Protein AF-A0A2K3L586-F1 (afdb_monomer)

pLDDT: mean 79.83, std 15.95, range [29.52, 93.94]

Sequence (319 aa):
MAVITRFLLGCLNGTIGPIKAYATEIFREEHQALGLSTVSAAWGTGLIIGPALGGYLAQPAEKYPHIFPKGSFLDKFPYFLPCFVISGVSFVVLIACLWIPETLHNHNGCNADESIDDAVAIENGINKVDKEKTVQKNENLFMNWPLMSSIIVYCVFSLHEIAYQEVFSLWCVSPQSLGGLNFSTNDVGNVLTISGVALVIYQLSLYQYMEKACGPVGLAQIAGIFSIPILQSYPFIAMLSGIALYIVISIASILKNIISVTTITSLFLIQNRAVEQHQRGAANGICMTAISLFKAIGPASGGTILTWSQKRLDATFLP

InterPro domains:
  IPR011701 Major facilitator superfamily [PF07690] (2-299)
  IPR036259 MFS transporter superfamily [G3DSA:1.20.1250.20] (1-318)
  IPR036259 MFS transporter superfamily [SSF103473] (2-310)

Organism: Trifolium pratense (NCBI:txid57577)

Structure (mmCIF, N/CA/C/O backbone):
data_AF-A0A2K3L586-F1
#
_entry.id   AF-A0A2K3L586-F1
#
loop_
_atom_site.group_PDB
_atom_site.id
_atom_site.type_symbol
_atom_site.label_atom_id
_atom_site.label_alt_id
_atom_site.label_comp_id
_atom_site.label_asym_id
_atom_site.label_entity_id
_atom_site.label_seq_id
_atom_site.pdbx_PDB_ins_code
_atom_site.Cartn_x
_atom_site.Cartn_y
_atom_site.Cartn_z
_atom_site.occupancy
_atom_site.B_iso_or_equiv
_atom_site.auth_seq_id
_atom_site.auth_comp_id
_atom_site.auth_asym_id
_atom_site.auth_atom_id
_atom_site.pdbx_PDB_model_num
ATOM 1 N N . MET A 1 1 ? -7.299 -23.228 10.591 1.00 73.94 1 MET A N 1
ATOM 2 C CA . MET A 1 1 ? -8.023 -22.648 9.435 1.00 73.94 1 MET A CA 1
ATOM 3 C C . MET A 1 1 ? -7.475 -21.274 9.045 1.00 73.94 1 MET A C 1
ATOM 5 O O . MET A 1 1 ? -6.933 -21.173 7.957 1.00 73.94 1 MET A O 1
ATOM 9 N N . ALA A 1 2 ? -7.503 -20.257 9.921 1.00 77.69 2 ALA A N 1
ATOM 10 C CA . ALA A 1 2 ? -7.079 -18.886 9.582 1.00 77.69 2 ALA A CA 1
ATOM 11 C C . ALA A 1 2 ? -5.652 -18.758 9.002 1.00 77.69 2 ALA A C 1
ATOM 13 O O . ALA A 1 2 ? -5.460 -18.050 8.019 1.00 77.69 2 ALA A O 1
ATOM 14 N N . VAL A 1 3 ? -4.668 -19.476 9.562 1.00 85.00 3 VAL A N 1
ATOM 15 C CA . VAL A 1 3 ? -3.272 -19.453 9.076 1.00 85.00 3 VAL A CA 1
ATOM 16 C C . VAL A 1 3 ? -3.159 -19.991 7.647 1.00 85.00 3 VAL A C 1
ATOM 18 O O . VAL A 1 3 ? -2.534 -19.357 6.806 1.00 85.00 3 VAL A O 1
ATOM 21 N N . ILE A 1 4 ? -3.819 -21.114 7.348 1.00 89.00 4 ILE A N 1
ATOM 22 C CA . ILE A 1 4 ? -3.811 -21.728 6.009 1.00 89.00 4 ILE A CA 1
ATOM 23 C C . ILE A 1 4 ? -4.468 -20.787 4.994 1.00 89.00 4 ILE A C 1
ATOM 25 O O . ILE A 1 4 ? -3.912 -20.546 3.929 1.00 89.00 4 ILE A O 1
ATOM 29 N N . THR A 1 5 ? -5.617 -20.195 5.332 1.00 84.50 5 THR A N 1
ATOM 30 C CA . THR A 1 5 ? -6.300 -19.242 4.445 1.00 84.50 5 THR A CA 1
ATOM 31 C C . THR A 1 5 ? -5.464 -17.980 4.206 1.00 84.50 5 THR A C 1
ATOM 33 O O . THR A 1 5 ? -5.412 -17.492 3.082 1.00 84.50 5 THR A O 1
ATOM 36 N N . ARG A 1 6 ? -4.764 -17.469 5.230 1.00 81.81 6 ARG A N 1
ATOM 37 C CA . ARG A 1 6 ? -3.833 -16.332 5.097 1.00 81.81 6 ARG A CA 1
ATOM 38 C C . ARG A 1 6 ? -2.622 -16.676 4.234 1.00 81.81 6 ARG A C 1
ATOM 40 O O . ARG A 1 6 ? -2.210 -15.849 3.429 1.00 81.81 6 ARG A O 1
ATOM 47 N N . PHE A 1 7 ? -2.093 -17.889 4.368 1.00 83.25 7 PHE A N 1
ATOM 48 C CA . PHE A 1 7 ? -1.008 -18.384 3.527 1.00 83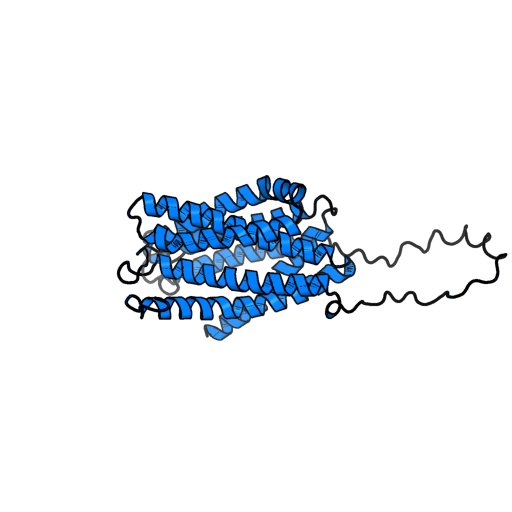.25 7 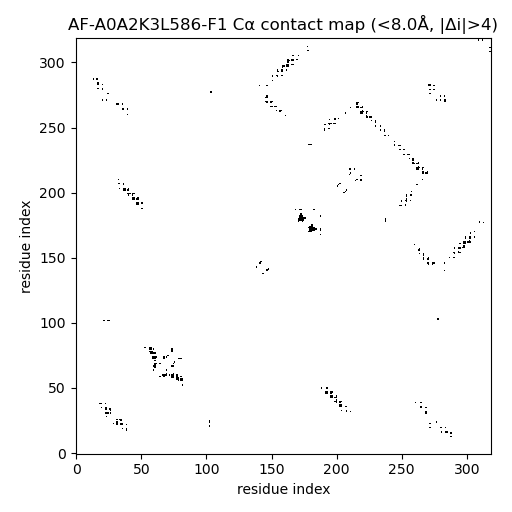PHE A CA 1
ATOM 49 C C . PHE A 1 7 ? -1.435 -18.469 2.056 1.00 83.25 7 PHE A C 1
ATOM 51 O O . PHE A 1 7 ? -0.776 -17.887 1.201 1.00 83.25 7 PHE A O 1
ATOM 58 N N . LEU A 1 8 ? -2.584 -19.092 1.770 1.00 84.81 8 LEU A N 1
ATOM 59 C CA . LEU A 1 8 ? -3.133 -19.182 0.411 1.00 84.81 8 LEU A CA 1
ATOM 60 C C . LEU A 1 8 ? -3.404 -17.800 -0.196 1.00 84.81 8 LEU A C 1
ATOM 62 O O . LEU A 1 8 ? -3.072 -17.568 -1.355 1.00 84.81 8 LEU A O 1
ATOM 66 N N . LEU A 1 9 ? -3.950 -16.867 0.591 1.00 82.56 9 LEU A N 1
ATOM 67 C CA . LEU A 1 9 ? -4.144 -15.482 0.160 1.00 82.56 9 LEU A CA 1
ATOM 68 C C . LEU A 1 9 ? -2.813 -14.824 -0.231 1.00 82.56 9 LEU A C 1
ATOM 70 O O . LEU A 1 9 ? -2.748 -14.139 -1.245 1.00 82.56 9 LEU A O 1
ATOM 74 N N . GLY A 1 10 ? -1.751 -15.058 0.545 1.00 78.56 10 GLY A N 1
ATOM 75 C CA . GLY A 1 10 ? -0.406 -14.572 0.238 1.00 78.56 10 GLY A CA 1
ATOM 76 C C . GLY A 1 10 ? 0.157 -15.165 -1.054 1.00 78.56 10 GLY A C 1
ATOM 77 O O . GLY A 1 10 ? 0.638 -14.416 -1.901 1.00 78.56 10 GLY A O 1
ATOM 78 N N . CYS A 1 11 ? 0.040 -16.484 -1.246 1.00 78.38 11 CYS A N 1
ATOM 79 C CA . CYS A 1 11 ? 0.508 -17.168 -2.456 1.00 78.38 11 CYS A CA 1
ATOM 80 C C . CYS A 1 11 ? -0.150 -16.640 -3.739 1.00 78.38 11 CYS A C 1
ATOM 82 O O . CYS A 1 11 ? 0.485 -16.626 -4.789 1.00 78.38 11 CYS A O 1
ATOM 84 N N . LEU A 1 12 ? -1.404 -16.193 -3.657 1.00 80.25 12 LEU A N 1
ATOM 85 C CA . LEU A 1 12 ? -2.168 -15.687 -4.799 1.00 80.25 12 LEU A CA 1
ATOM 86 C C . LEU A 1 12 ? -2.006 -14.169 -5.028 1.00 80.25 12 LEU A C 1
ATOM 88 O O . LEU A 1 12 ? -2.514 -13.645 -6.015 1.00 80.25 12 LEU A O 1
ATOM 92 N N . ASN A 1 13 ? -1.278 -13.446 -4.166 1.00 75.88 13 ASN A N 1
ATOM 93 C CA . ASN A 1 13 ? -1.167 -11.979 -4.199 1.00 75.88 13 ASN A CA 1
ATOM 94 C C . ASN A 1 13 ? -0.015 -11.439 -5.085 1.00 75.88 13 ASN A C 1
ATOM 96 O O . ASN A 1 13 ? 0.553 -10.378 -4.826 1.00 75.88 13 ASN A O 1
ATOM 100 N N . GLY A 1 14 ? 0.362 -12.167 -6.137 1.00 71.62 14 GLY A N 1
ATOM 101 C CA . GLY A 1 14 ? 1.516 -11.849 -6.995 1.00 71.62 14 GLY A CA 1
ATOM 102 C C . GLY A 1 14 ? 1.256 -10.853 -8.134 1.00 71.62 14 GLY A C 1
ATOM 103 O O . GLY A 1 14 ? 2.095 -10.714 -9.018 1.00 71.62 14 GLY A O 1
ATOM 104 N N . THR A 1 15 ? 0.106 -10.177 -8.166 1.00 79.38 15 THR A N 1
ATOM 105 C CA . THR A 1 15 ? -0.386 -9.472 -9.369 1.00 79.38 15 THR A CA 1
ATOM 106 C C . THR A 1 15 ? 0.249 -8.097 -9.600 1.00 79.38 15 THR A C 1
ATOM 108 O O . THR A 1 15 ? 0.349 -7.647 -10.739 1.00 79.38 15 THR A O 1
ATOM 111 N N . ILE A 1 16 ? 0.722 -7.425 -8.545 1.00 77.19 16 ILE A N 1
ATOM 112 C CA . ILE A 1 16 ? 1.199 -6.030 -8.623 1.00 77.19 16 ILE A CA 1
ATOM 113 C C . ILE A 1 16 ? 2.456 -5.889 -9.495 1.00 77.19 16 ILE A C 1
ATOM 115 O O . ILE A 1 16 ? 2.585 -4.902 -10.219 1.00 77.19 16 ILE A O 1
ATOM 119 N N . GLY A 1 17 ? 3.378 -6.856 -9.435 1.00 75.69 17 GLY A N 1
ATOM 120 C CA . GLY A 1 17 ? 4.607 -6.842 -10.237 1.00 75.69 17 GLY A CA 1
ATOM 121 C C . GLY A 1 17 ? 4.313 -6.855 -11.741 1.00 75.69 17 GLY A C 1
ATOM 122 O O . GLY A 1 17 ? 4.695 -5.902 -12.423 1.00 75.69 17 GLY A O 1
ATOM 123 N N . PRO A 1 18 ? 3.585 -7.872 -12.245 1.00 81.94 18 PRO A N 1
ATOM 124 C CA . PRO A 1 18 ? 3.155 -7.939 -13.639 1.00 81.94 18 PRO A CA 1
ATOM 125 C C . PRO A 1 18 ? 2.355 -6.716 -14.097 1.00 81.94 18 PRO A C 1
ATOM 127 O O . PRO A 1 18 ? 2.667 -6.164 -15.144 1.00 81.94 18 PRO A O 1
ATOM 130 N N . ILE A 1 19 ? 1.387 -6.228 -13.306 1.00 84.25 19 ILE A N 1
ATOM 131 C CA . ILE A 1 19 ? 0.566 -5.057 -13.680 1.00 84.25 19 ILE A CA 1
ATOM 132 C C . ILE A 1 19 ? 1.438 -3.822 -13.919 1.00 84.25 19 ILE A C 1
ATOM 134 O O . ILE A 1 19 ? 1.251 -3.095 -14.894 1.00 84.25 19 ILE A O 1
ATOM 138 N N . LYS A 1 20 ? 2.397 -3.566 -13.026 1.00 78.62 20 LYS A N 1
ATOM 139 C CA . LYS A 1 20 ? 3.266 -2.401 -13.165 1.00 78.62 20 LYS A CA 1
ATOM 140 C C . LYS A 1 20 ? 4.309 -2.572 -14.276 1.00 78.62 20 LYS A C 1
ATOM 142 O O . LYS A 1 20 ? 4.652 -1.574 -14.897 1.00 78.62 20 LYS A O 1
ATOM 147 N N . ALA A 1 21 ? 4.790 -3.792 -14.531 1.00 80.75 21 ALA A N 1
ATOM 148 C CA . ALA A 1 21 ? 5.661 -4.092 -15.672 1.00 80.75 21 ALA A CA 1
ATOM 149 C C . ALA A 1 21 ? 4.923 -3.847 -16.997 1.00 80.75 21 ALA A C 1
ATOM 151 O O . ALA A 1 21 ? 5.382 -3.093 -17.844 1.00 80.75 21 ALA A O 1
ATOM 152 N N . TYR A 1 22 ? 3.711 -4.384 -17.111 1.00 86.25 22 TYR A N 1
ATOM 153 C CA . TYR A 1 22 ? 2.833 -4.166 -18.254 1.00 86.25 22 TYR A CA 1
ATOM 154 C C . TYR A 1 22 ? 2.581 -2.667 -18.494 1.00 86.25 22 TYR A C 1
ATOM 156 O O . TYR A 1 22 ? 2.725 -2.160 -19.607 1.00 86.25 22 TYR A O 1
ATOM 164 N N . ALA A 1 23 ? 2.307 -1.910 -17.425 1.00 84.69 23 ALA A N 1
ATOM 165 C CA . ALA A 1 23 ? 2.121 -0.463 -17.503 1.00 84.69 23 ALA A CA 1
ATOM 166 C C . ALA A 1 23 ? 3.389 0.313 -17.914 1.00 84.69 23 ALA A C 1
ATOM 168 O O . ALA A 1 23 ? 3.265 1.391 -18.485 1.00 84.69 23 ALA A O 1
ATOM 169 N N . THR A 1 24 ? 4.603 -0.176 -17.646 1.00 80.81 24 THR A N 1
ATOM 170 C CA . THR A 1 24 ? 5.838 0.483 -18.118 1.00 80.81 24 THR A CA 1
ATOM 171 C C . THR A 1 24 ? 6.235 0.066 -19.532 1.00 80.81 24 THR A C 1
ATOM 173 O O . THR A 1 24 ? 7.029 0.764 -20.161 1.00 80.81 24 THR A O 1
ATOM 176 N N . GLU A 1 25 ? 5.695 -1.043 -20.035 1.00 82.44 25 GLU A N 1
ATOM 177 C CA . GLU A 1 25 ? 5.929 -1.547 -21.391 1.00 82.44 25 GLU A CA 1
ATOM 178 C C . GLU A 1 25 ? 5.003 -0.914 -22.433 1.00 82.44 25 GLU A C 1
ATOM 180 O O . GLU A 1 25 ? 5.457 -0.617 -23.534 1.00 82.44 25 GLU A O 1
ATOM 185 N N . ILE A 1 26 ? 3.734 -0.656 -22.094 1.00 84.56 26 ILE A N 1
ATOM 186 C CA . ILE A 1 26 ? 2.797 0.020 -23.014 1.00 84.56 26 ILE A CA 1
ATOM 187 C C . ILE A 1 26 ? 3.222 1.466 -23.286 1.00 84.56 26 ILE A C 1
ATOM 189 O O . ILE A 1 26 ? 3.060 1.984 -24.392 1.00 84.56 26 ILE A O 1
ATOM 193 N N . PHE A 1 27 ? 3.712 2.155 -22.256 1.00 81.81 27 PHE A N 1
ATOM 194 C CA . PHE A 1 27 ? 4.012 3.577 -22.334 1.00 81.81 27 PHE A CA 1
ATOM 195 C C . PHE A 1 27 ? 5.471 3.808 -22.735 1.00 81.81 27 PHE A C 1
ATOM 197 O O . PHE A 1 27 ? 6.388 3.185 -22.202 1.00 81.81 27 PHE A O 1
ATOM 204 N N . ARG A 1 28 ? 5.695 4.778 -23.632 1.00 79.56 28 ARG A N 1
ATOM 205 C CA . ARG A 1 28 ? 7.041 5.293 -23.940 1.00 79.56 28 ARG A CA 1
ATOM 206 C C . ARG A 1 28 ? 7.717 5.809 -22.669 1.00 79.56 28 ARG A C 1
ATOM 208 O O . ARG A 1 28 ? 7.026 6.259 -21.758 1.00 79.56 28 ARG A O 1
ATOM 215 N N . GLU A 1 29 ? 9.049 5.812 -22.629 1.00 76.56 29 GLU A N 1
ATOM 216 C CA . GLU A 1 29 ? 9.833 6.205 -21.441 1.00 76.56 29 GLU A CA 1
ATOM 217 C C . GLU A 1 29 ? 9.426 7.568 -20.855 1.00 76.56 29 GLU A C 1
ATOM 219 O O . GLU A 1 29 ? 9.309 7.708 -19.637 1.00 76.56 29 GLU A O 1
ATOM 224 N N . GLU A 1 30 ? 9.096 8.534 -21.717 1.00 79.44 30 GLU A N 1
ATOM 225 C CA . GLU A 1 30 ? 8.607 9.874 -21.349 1.00 79.44 30 GLU A CA 1
ATOM 226 C C . GLU A 1 30 ? 7.249 9.872 -20.615 1.00 79.44 30 GLU A C 1
ATOM 228 O O . GLU A 1 30 ? 6.898 10.826 -19.916 1.00 79.44 30 GLU A O 1
ATOM 233 N N . HIS A 1 31 ? 6.464 8.805 -20.779 1.00 83.62 31 HIS A N 1
ATOM 234 C CA . HIS A 1 31 ? 5.122 8.629 -20.221 1.00 83.62 31 HIS A CA 1
ATOM 235 C C . HIS A 1 31 ? 5.011 7.421 -19.280 1.00 83.62 31 HIS A C 1
ATOM 237 O O . HIS A 1 31 ? 3.923 7.134 -18.783 1.00 83.62 31 HIS A O 1
ATOM 243 N N . GLN A 1 32 ? 6.111 6.734 -18.959 1.00 81.75 32 GLN A N 1
ATOM 244 C CA . GLN A 1 32 ? 6.089 5.618 -18.004 1.00 81.75 32 GLN A CA 1
ATOM 245 C C . GLN A 1 32 ? 5.587 6.046 -16.622 1.00 81.75 32 GLN A C 1
ATOM 247 O O . GLN A 1 32 ? 4.874 5.294 -15.957 1.00 81.75 32 GLN A O 1
ATOM 252 N N . ALA A 1 33 ? 5.897 7.276 -16.207 1.00 76.31 33 ALA A N 1
ATOM 253 C CA . ALA A 1 33 ? 5.375 7.837 -14.969 1.00 76.31 33 ALA A CA 1
ATOM 254 C C . ALA A 1 33 ? 3.845 7.983 -14.986 1.00 76.31 33 ALA A C 1
ATOM 256 O O . ALA A 1 33 ? 3.219 7.743 -13.959 1.00 76.31 33 ALA A O 1
ATOM 257 N N . LEU A 1 34 ? 3.238 8.301 -16.139 1.00 81.62 34 LEU A N 1
ATOM 258 C CA . LEU A 1 34 ? 1.780 8.359 -16.323 1.00 81.62 34 LEU A CA 1
ATOM 259 C C . LEU A 1 34 ? 1.146 6.955 -16.249 1.00 81.62 34 LEU A C 1
ATOM 261 O O . LEU A 1 34 ? 0.107 6.766 -15.611 1.00 81.62 34 LEU A O 1
ATOM 265 N N . GLY A 1 35 ? 1.787 5.949 -16.852 1.00 82.56 35 GLY A N 1
ATOM 266 C CA . GLY A 1 35 ? 1.354 4.552 -16.741 1.00 82.56 35 GLY A CA 1
ATOM 267 C C . GLY A 1 35 ? 1.377 4.064 -15.290 1.00 82.56 35 GLY A C 1
ATOM 268 O O . GLY A 1 35 ? 0.363 3.609 -14.756 1.00 82.56 35 GLY A O 1
ATOM 269 N N . LEU A 1 36 ? 2.505 4.253 -14.599 1.00 80.25 36 LEU A N 1
ATOM 270 C CA . LEU A 1 36 ? 2.648 3.893 -13.186 1.00 80.25 36 LEU A CA 1
ATOM 271 C C . LEU A 1 36 ? 1.729 4.706 -12.272 1.00 80.25 36 LEU A C 1
ATOM 273 O O . LEU A 1 36 ? 1.190 4.160 -11.307 1.00 80.25 36 LEU A O 1
ATOM 277 N N . SER A 1 37 ? 1.501 5.985 -12.579 1.00 79.00 37 SER A N 1
ATOM 278 C CA . SER A 1 37 ? 0.574 6.808 -11.812 1.00 79.00 37 SER A CA 1
ATOM 279 C C . SER A 1 37 ? -0.857 6.312 -11.937 1.00 79.00 37 SER A C 1
ATOM 281 O O . SER A 1 37 ? -1.586 6.319 -10.954 1.00 79.00 37 SER A O 1
ATOM 283 N N . THR A 1 38 ? -1.249 5.808 -13.105 1.00 82.69 38 THR A N 1
ATOM 284 C CA . THR A 1 38 ? -2.572 5.204 -13.303 1.00 82.69 38 THR A CA 1
ATOM 285 C C . THR A 1 38 ? -2.731 3.934 -12.463 1.00 82.69 38 THR A C 1
ATOM 287 O O . THR A 1 38 ? -3.756 3.761 -11.803 1.00 82.69 38 THR A O 1
ATOM 290 N N . VAL A 1 39 ? -1.695 3.088 -12.387 1.00 83.50 39 VAL A N 1
ATOM 291 C CA . VAL A 1 39 ? -1.702 1.896 -11.516 1.00 83.50 39 VAL A CA 1
ATOM 292 C C . VAL A 1 39 ? -1.811 2.284 -10.036 1.00 83.50 39 VAL A C 1
ATOM 294 O O . VAL A 1 39 ? -2.620 1.717 -9.300 1.00 83.50 39 VAL A O 1
ATOM 297 N N . SER A 1 40 ? -1.041 3.279 -9.590 1.00 75.88 40 SER A N 1
ATOM 298 C CA . SER A 1 40 ? -1.111 3.788 -8.213 1.00 75.88 40 SER A CA 1
ATOM 299 C C . SER A 1 40 ? -2.447 4.489 -7.909 1.00 75.88 40 SER A C 1
ATOM 301 O O . SER A 1 40 ? -2.958 4.380 -6.795 1.00 75.88 40 SER A O 1
ATOM 303 N N . ALA A 1 41 ? -3.061 5.157 -8.889 1.00 78.00 41 ALA A N 1
ATOM 304 C CA . ALA A 1 41 ? -4.386 5.758 -8.747 1.00 78.00 41 ALA A CA 1
ATOM 305 C C . ALA A 1 41 ? -5.471 4.682 -8.594 1.00 78.00 41 ALA A C 1
ATOM 307 O O . ALA A 1 41 ? -6.313 4.802 -7.708 1.00 78.00 41 ALA A O 1
ATOM 308 N N . ALA A 1 42 ? -5.400 3.594 -9.371 1.00 84.06 42 ALA A N 1
ATOM 309 C CA . ALA A 1 42 ? -6.299 2.449 -9.230 1.00 84.06 42 ALA A CA 1
ATOM 310 C C . ALA A 1 42 ? -6.194 1.799 -7.838 1.00 84.06 42 ALA A C 1
ATOM 312 O O . ALA A 1 42 ? -7.211 1.447 -7.237 1.00 84.06 42 ALA A O 1
ATOM 313 N N . TRP A 1 43 ? -4.980 1.708 -7.278 1.00 78.88 43 TRP A N 1
ATOM 314 C CA . TRP A 1 43 ? -4.784 1.297 -5.883 1.00 78.88 43 TRP A CA 1
ATOM 315 C C . TRP A 1 43 ? -5.482 2.250 -4.900 1.00 78.88 43 TRP A C 1
ATOM 317 O O . TRP A 1 43 ? -6.194 1.798 -4.003 1.00 78.88 43 TRP A O 1
ATOM 327 N N . GLY A 1 44 ? -5.333 3.566 -5.091 1.00 71.50 44 GLY A N 1
ATOM 328 C CA . GLY A 1 44 ? -6.032 4.581 -4.297 1.00 71.50 44 GLY A CA 1
ATOM 329 C C . GLY A 1 44 ? -7.556 4.450 -4.363 1.00 71.50 44 GLY A C 1
ATOM 330 O O . GLY A 1 44 ? -8.225 4.512 -3.335 1.00 71.50 44 GLY A O 1
ATOM 331 N N . THR A 1 45 ? -8.115 4.165 -5.541 1.00 80.25 45 THR A N 1
ATOM 332 C CA . THR A 1 45 ? -9.544 3.861 -5.701 1.00 80.25 45 THR A CA 1
ATOM 333 C C . THR A 1 45 ? -9.953 2.615 -4.909 1.00 80.25 45 THR A C 1
ATOM 335 O O . THR A 1 45 ? -11.005 2.612 -4.269 1.00 80.25 45 THR A O 1
ATOM 338 N N . GLY A 1 46 ? -9.104 1.584 -4.872 1.00 79.81 46 GLY A N 1
ATOM 339 C CA . GLY A 1 46 ? -9.305 0.399 -4.033 1.00 79.81 46 GLY A CA 1
ATOM 340 C C . GLY A 1 46 ? -9.356 0.716 -2.534 1.00 79.81 46 GLY A C 1
ATOM 341 O O . GLY A 1 46 ? -10.188 0.152 -1.825 1.00 79.81 46 GLY A O 1
ATOM 342 N N . LEU A 1 47 ? -8.540 1.663 -2.057 1.00 68.44 47 LEU A N 1
ATOM 343 C CA . LEU A 1 47 ? -8.572 2.133 -0.663 1.00 68.44 47 LEU A CA 1
ATOM 344 C C . LEU A 1 47 ? -9.843 2.917 -0.309 1.00 68.44 47 LEU A C 1
ATOM 346 O O . LEU A 1 47 ? -10.184 2.997 0.865 1.00 68.44 47 LEU A O 1
ATOM 350 N N . ILE A 1 48 ? -10.552 3.472 -1.295 1.00 78.81 48 ILE A N 1
ATOM 351 C CA . ILE A 1 48 ? -11.843 4.147 -1.094 1.00 78.81 48 ILE A CA 1
ATOM 352 C C . ILE A 1 48 ? -12.976 3.113 -1.108 1.00 78.81 48 ILE A C 1
ATOM 354 O O . ILE A 1 48 ? -13.775 3.024 -0.178 1.00 78.81 48 ILE A O 1
ATOM 358 N N . ILE A 1 49 ? -13.039 2.305 -2.170 1.00 82.69 49 ILE A N 1
ATOM 359 C CA . ILE A 1 49 ? -14.147 1.371 -2.406 1.00 82.69 49 ILE A CA 1
ATOM 360 C C . ILE A 1 49 ? -14.088 0.182 -1.437 1.00 82.69 49 ILE A C 1
ATOM 362 O O . ILE A 1 49 ? -15.126 -0.287 -0.979 1.00 82.69 49 ILE A O 1
ATOM 366 N N . GLY A 1 50 ? -12.891 -0.300 -1.095 1.00 81.31 50 GLY A N 1
ATOM 367 C CA . GLY A 1 50 ? -12.688 -1.478 -0.250 1.00 81.31 50 GLY A CA 1
ATOM 368 C C . GLY A 1 50 ? -13.289 -1.333 1.153 1.00 81.31 50 GLY A C 1
ATOM 369 O O . GLY A 1 50 ? -14.170 -2.122 1.501 1.00 81.31 50 GLY A O 1
ATOM 370 N N . PRO A 1 51 ? -12.880 -0.330 1.955 1.00 75.56 51 PRO A N 1
ATOM 371 C CA . PRO A 1 51 ? -13.467 -0.068 3.268 1.00 75.56 51 PRO A CA 1
ATOM 372 C C . PRO A 1 51 ? -14.960 0.262 3.203 1.00 75.56 51 PRO A C 1
ATOM 374 O O . PRO A 1 51 ? -15.705 -0.171 4.077 1.00 75.56 51 PRO A O 1
ATOM 377 N N . ALA A 1 52 ? -15.418 0.960 2.156 1.00 77.50 52 ALA A N 1
ATOM 378 C CA . ALA A 1 52 ? -16.838 1.240 1.963 1.00 77.50 52 ALA A CA 1
ATOM 379 C C . ALA A 1 52 ? -17.644 -0.056 1.764 1.00 77.50 52 ALA A C 1
ATOM 381 O O . ALA A 1 52 ? -18.581 -0.318 2.516 1.00 77.50 52 ALA A O 1
ATOM 382 N N . LEU A 1 53 ? -17.258 -0.913 0.814 1.00 82.81 53 LEU A N 1
ATOM 383 C CA . LEU A 1 53 ? -17.928 -2.197 0.582 1.00 82.81 53 LEU A CA 1
ATOM 384 C C . LEU A 1 53 ? -17.823 -3.118 1.801 1.00 82.81 53 LEU A C 1
ATOM 386 O O . LEU A 1 53 ? -18.821 -3.707 2.211 1.00 82.81 53 LEU A O 1
ATOM 390 N N . GLY A 1 54 ? -16.640 -3.217 2.411 1.00 80.00 54 GLY A N 1
ATOM 391 C CA . GLY A 1 54 ? -16.415 -4.033 3.602 1.00 80.00 54 GLY A CA 1
ATOM 392 C C . GLY A 1 54 ? -17.233 -3.562 4.803 1.00 80.00 54 GLY A C 1
ATOM 393 O O . GLY A 1 54 ? -17.800 -4.385 5.510 1.00 80.00 54 GLY A O 1
ATOM 394 N N . GLY A 1 55 ? -17.346 -2.249 5.007 1.00 76.50 55 GLY A N 1
ATOM 395 C CA . GLY A 1 55 ? -18.083 -1.652 6.115 1.00 76.50 55 GLY A CA 1
ATOM 396 C C . GLY A 1 55 ? -19.598 -1.680 5.921 1.00 76.50 55 GLY A C 1
ATOM 397 O O . GLY A 1 55 ? -20.316 -2.068 6.841 1.00 76.50 55 GLY A O 1
ATOM 398 N N . TYR A 1 56 ? -20.111 -1.284 4.751 1.00 78.75 56 TYR A N 1
ATOM 399 C CA . TYR A 1 56 ? -21.557 -1.241 4.489 1.00 78.75 56 TYR A CA 1
ATOM 400 C C . TYR A 1 56 ? -22.180 -2.631 4.365 1.00 78.75 56 TYR A C 1
ATOM 402 O O . TYR A 1 56 ? -23.312 -2.820 4.802 1.00 78.75 56 TYR A O 1
ATOM 410 N N . LEU A 1 57 ? -21.454 -3.600 3.801 1.00 83.62 57 LEU A N 1
ATOM 411 C CA . LEU A 1 57 ? -21.974 -4.954 3.600 1.00 83.62 57 LEU A CA 1
ATOM 412 C C . LEU A 1 57 ? -21.698 -5.892 4.784 1.00 83.62 57 LEU A C 1
ATOM 414 O O . LEU A 1 57 ? -22.292 -6.969 4.835 1.00 83.62 57 LEU A O 1
ATOM 418 N N . ALA A 1 58 ? -20.818 -5.523 5.723 1.00 81.25 58 ALA A N 1
ATOM 419 C CA . ALA A 1 58 ? -20.611 -6.300 6.945 1.00 81.25 58 ALA A CA 1
ATOM 420 C C . ALA A 1 58 ? -21.829 -6.224 7.876 1.00 81.25 58 ALA A C 1
ATOM 422 O O . ALA A 1 58 ? -22.446 -5.170 8.035 1.00 81.25 58 ALA A O 1
ATOM 423 N N . GLN A 1 59 ? -22.134 -7.355 8.521 1.00 81.56 59 GLN A N 1
ATOM 424 C CA . GLN A 1 59 ? -23.240 -7.512 9.478 1.00 81.56 59 GLN A CA 1
ATOM 425 C C . GLN A 1 59 ? -24.602 -7.048 8.916 1.00 81.56 59 GLN A C 1
ATOM 427 O O . GLN A 1 59 ? -25.289 -6.213 9.513 1.00 81.56 59 GLN A O 1
ATOM 432 N N . PRO A 1 60 ? -25.039 -7.602 7.769 1.00 80.69 60 PRO A N 1
ATOM 433 C CA . PRO A 1 60 ? -26.248 -7.146 7.083 1.00 80.69 60 PRO A CA 1
ATOM 434 C C . PRO A 1 60 ? -27.527 -7.349 7.913 1.00 80.69 60 PRO A C 1
ATOM 436 O O . PRO A 1 60 ? -28.441 -6.533 7.819 1.00 80.69 60 PRO A O 1
ATOM 439 N N . ALA A 1 61 ? -27.582 -8.388 8.756 1.00 77.44 61 ALA A N 1
ATOM 440 C CA . ALA A 1 61 ? -28.721 -8.675 9.634 1.00 77.44 61 ALA A CA 1
ATOM 441 C C . ALA A 1 61 ? -28.874 -7.670 10.795 1.00 77.44 61 ALA A C 1
ATOM 443 O O . ALA A 1 61 ? -29.984 -7.445 11.274 1.00 77.44 61 ALA A O 1
ATOM 444 N N . GLU A 1 62 ? -27.780 -7.033 11.228 1.00 78.12 62 GLU A N 1
ATOM 445 C CA . GLU A 1 62 ? -27.815 -5.981 12.251 1.00 78.12 62 GLU A CA 1
ATOM 446 C C . GLU A 1 62 ? -28.092 -4.603 11.639 1.00 78.12 62 GLU A C 1
ATOM 448 O O . GLU A 1 62 ? -28.894 -3.844 12.181 1.00 78.12 62 GLU A O 1
ATOM 453 N N . LYS A 1 63 ? -27.467 -4.283 10.495 1.00 78.62 63 LYS A N 1
ATOM 454 C CA . LYS A 1 63 ? -27.618 -2.977 9.827 1.00 78.62 63 LYS A CA 1
ATOM 455 C C . LYS A 1 63 ? -28.921 -2.819 9.046 1.00 78.62 63 LYS A C 1
ATOM 457 O O . LYS A 1 63 ? -29.452 -1.713 8.987 1.00 78.62 63 LYS A O 1
ATOM 462 N N . TYR A 1 64 ? -29.445 -3.892 8.453 1.00 82.19 64 TYR A N 1
ATOM 463 C CA . TYR A 1 64 ? -30.641 -3.852 7.604 1.00 82.19 64 TYR A CA 1
ATOM 464 C C . TYR A 1 64 ? -31.688 -4.889 8.044 1.00 82.19 64 TYR A C 1
ATOM 466 O O . TYR A 1 64 ? -32.041 -5.784 7.269 1.00 82.19 64 TYR A O 1
ATOM 474 N N . PRO A 1 65 ? -32.251 -4.761 9.261 1.00 76.88 65 PRO A N 1
ATOM 475 C CA . PRO A 1 65 ? -33.180 -5.746 9.824 1.00 76.88 65 PRO A CA 1
ATOM 476 C C . PRO A 1 65 ? -34.497 -5.880 9.037 1.00 76.88 65 PRO A C 1
ATOM 478 O O . PRO A 1 65 ? -35.180 -6.893 9.150 1.00 76.88 65 PRO A O 1
ATOM 481 N N . HIS A 1 66 ? -34.852 -4.880 8.221 1.00 78.69 66 HIS A N 1
ATOM 482 C CA . HIS A 1 66 ? -36.026 -4.917 7.340 1.00 78.69 66 HIS A CA 1
ATOM 483 C C . HIS A 1 66 ? -35.823 -5.769 6.077 1.00 78.69 66 HIS A C 1
ATOM 485 O O . HIS A 1 66 ? -36.801 -6.207 5.480 1.00 78.69 66 HIS A O 1
ATOM 491 N N . ILE A 1 67 ? -34.571 -5.981 5.662 1.00 80.38 67 ILE A N 1
ATOM 492 C CA . ILE A 1 67 ? -34.209 -6.720 4.442 1.00 80.38 67 ILE A CA 1
ATOM 493 C C . ILE A 1 67 ? -33.681 -8.114 4.808 1.00 80.38 67 ILE A C 1
ATOM 495 O O . ILE A 1 67 ? -33.948 -9.085 4.103 1.00 80.38 67 ILE A O 1
ATOM 499 N N . PHE A 1 68 ? -32.969 -8.227 5.934 1.00 80.94 68 PHE A N 1
ATOM 500 C CA . PHE A 1 68 ? -32.375 -9.471 6.413 1.00 80.94 68 PHE A CA 1
ATOM 501 C C . PHE A 1 68 ? -32.893 -9.807 7.819 1.00 80.94 68 PHE A C 1
ATOM 503 O O . PHE A 1 68 ? -32.436 -9.214 8.797 1.00 80.94 68 PHE A O 1
ATOM 510 N N . PRO A 1 69 ? -33.840 -10.752 7.951 1.00 77.19 69 PRO A N 1
ATOM 511 C CA . PRO A 1 69 ? -34.383 -11.120 9.251 1.00 77.19 69 PRO A CA 1
ATOM 512 C C . PRO A 1 69 ? -33.350 -11.860 10.113 1.00 77.19 69 PRO A C 1
ATOM 514 O O . PRO A 1 69 ? -32.554 -12.663 9.609 1.00 77.19 69 PRO A O 1
ATOM 517 N N . LYS A 1 70 ? -33.403 -11.616 11.429 1.00 73.19 70 LYS A N 1
ATOM 518 C CA . LYS A 1 70 ? -32.575 -12.295 12.442 1.00 73.19 70 LYS A CA 1
ATOM 519 C C . LYS A 1 70 ? -32.809 -13.811 12.386 1.00 73.19 70 LYS A C 1
ATOM 521 O O . LYS A 1 70 ? -33.954 -14.252 12.310 1.00 73.19 70 LYS A O 1
ATOM 526 N N . GLY A 1 71 ? -31.732 -14.598 12.382 1.00 76.31 71 GLY A N 1
ATOM 527 C CA . GLY A 1 71 ? -31.754 -16.050 12.157 1.00 76.31 71 GLY A CA 1
ATOM 528 C C . GLY A 1 71 ? -31.511 -16.507 10.709 1.00 76.31 71 GLY A C 1
ATOM 529 O O . GLY A 1 71 ? -31.461 -17.709 10.452 1.00 76.31 71 GLY A O 1
ATOM 530 N N . SER A 1 72 ? -31.327 -15.585 9.757 1.00 80.38 72 SER A N 1
ATOM 531 C CA . SER A 1 72 ? -30.970 -15.917 8.366 1.00 80.38 72 SER A CA 1
ATOM 532 C C . SER A 1 72 ? -29.523 -16.413 8.224 1.00 80.38 72 SER A C 1
ATOM 534 O O . SER A 1 72 ? -28.671 -16.174 9.076 1.00 80.38 72 SER A O 1
ATOM 536 N N . PHE A 1 73 ? -29.186 -17.037 7.089 1.00 83.88 73 PHE A N 1
ATOM 537 C CA . PHE A 1 73 ? -27.808 -17.459 6.775 1.00 83.88 73 PHE A CA 1
ATOM 538 C C . PHE A 1 73 ? -26.775 -16.321 6.920 1.00 83.88 73 PHE A C 1
ATOM 540 O O . PHE A 1 73 ? -25.674 -16.540 7.421 1.00 83.88 73 PHE A O 1
ATOM 547 N N . LEU A 1 74 ? -27.153 -15.097 6.540 1.00 82.50 74 LEU A N 1
ATOM 548 C CA . LEU A 1 74 ? -26.308 -13.900 6.630 1.00 82.50 74 LEU A CA 1
ATOM 549 C C . LEU A 1 74 ? -26.144 -13.347 8.057 1.00 82.50 74 LEU A C 1
ATOM 551 O O . LEU A 1 74 ? -25.237 -12.556 8.294 1.00 82.50 74 LEU A O 1
ATOM 555 N N . ASP A 1 75 ? -26.985 -13.778 8.998 1.00 81.06 75 ASP A N 1
ATOM 556 C CA . ASP A 1 75 ? -26.825 -13.515 10.434 1.00 81.06 75 ASP A CA 1
ATOM 557 C C . ASP A 1 75 ? -25.771 -14.466 11.028 1.00 81.06 75 ASP A C 1
ATOM 559 O O . ASP A 1 75 ? -24.881 -14.066 11.774 1.00 81.06 75 ASP A O 1
ATOM 563 N N . LYS A 1 76 ? -25.787 -15.734 10.588 1.00 84.38 76 LYS A N 1
ATOM 564 C CA . LYS A 1 76 ? -24.783 -16.741 10.968 1.00 84.38 76 LYS A CA 1
ATOM 565 C C . LYS A 1 76 ? -23.402 -16.474 10.353 1.00 84.38 76 LYS A C 1
ATOM 567 O O . LYS A 1 76 ? -22.389 -16.808 10.965 1.00 84.38 76 LYS A O 1
ATOM 572 N N . PHE A 1 77 ? -23.352 -15.879 9.158 1.00 84.62 77 PHE A N 1
ATOM 573 C CA . PHE A 1 77 ? -22.116 -15.524 8.451 1.00 84.62 77 PHE A CA 1
ATOM 574 C C . PHE A 1 77 ? -22.076 -14.027 8.083 1.00 84.62 77 PHE A C 1
ATOM 576 O O . PHE A 1 77 ? -22.273 -13.670 6.917 1.00 84.62 77 PHE A O 1
ATOM 583 N N . PRO A 1 78 ? -21.751 -13.139 9.042 1.00 82.00 78 PRO A N 1
ATOM 584 C CA . PRO A 1 78 ? -21.869 -11.684 8.879 1.00 82.00 78 PRO A CA 1
ATOM 585 C C . PRO A 1 78 ? -20.926 -11.065 7.833 1.00 82.00 78 PRO A C 1
ATOM 587 O O . PRO A 1 78 ? -21.155 -9.939 7.396 1.00 82.00 78 PRO A O 1
ATOM 590 N N . TYR A 1 79 ? -19.881 -11.788 7.417 1.00 85.75 79 TYR A N 1
ATOM 591 C CA . TYR A 1 79 ? -18.890 -11.342 6.426 1.00 85.75 79 TYR A CA 1
ATOM 592 C C . TYR A 1 79 ? -19.009 -12.055 5.072 1.00 85.75 79 TYR A C 1
ATOM 594 O O . TYR A 1 79 ? -18.219 -11.797 4.170 1.00 85.75 79 TYR A O 1
ATOM 602 N N . PHE A 1 80 ? -19.990 -12.944 4.894 1.00 88.12 80 PHE A N 1
ATOM 603 C CA . PHE A 1 80 ? -20.152 -13.659 3.627 1.00 88.12 80 PHE A CA 1
ATOM 604 C C . PHE A 1 80 ? -20.517 -12.712 2.474 1.00 88.12 80 PHE A C 1
ATOM 606 O O . PHE A 1 80 ? -19.949 -12.807 1.387 1.00 88.12 80 PHE A O 1
ATOM 613 N N . LEU A 1 81 ? -21.426 -11.767 2.730 1.00 86.75 81 LEU A N 1
ATOM 614 C CA . LEU A 1 81 ? -21.918 -10.812 1.737 1.00 86.75 81 LEU A CA 1
ATOM 615 C C . LEU A 1 81 ? -20.806 -9.939 1.113 1.00 86.75 81 LEU A C 1
ATOM 617 O O . LEU A 1 81 ? -20.709 -9.933 -0.116 1.00 86.75 81 LEU A O 1
ATOM 621 N N . PRO A 1 82 ? -19.932 -9.253 1.885 1.00 89.25 82 PRO A N 1
ATOM 622 C CA . PRO A 1 82 ? -18.835 -8.483 1.297 1.00 89.25 82 PRO A CA 1
ATOM 623 C C . PRO A 1 82 ? -17.873 -9.367 0.495 1.00 89.25 82 PRO A C 1
ATOM 625 O O . PRO A 1 82 ? -17.457 -8.981 -0.595 1.00 89.25 82 PRO A O 1
ATOM 628 N N . CYS A 1 83 ? -17.560 -10.575 0.977 1.00 88.88 83 CYS A N 1
ATOM 629 C CA . CYS A 1 83 ? -16.685 -11.502 0.256 1.00 88.88 83 CYS A CA 1
ATOM 630 C C . CYS A 1 83 ? -17.281 -11.953 -1.087 1.00 88.88 83 CYS A C 1
ATOM 632 O O . CYS A 1 83 ? -16.559 -12.018 -2.081 1.00 88.88 83 CYS A O 1
ATOM 634 N N . PHE A 1 84 ? -18.588 -12.231 -1.134 1.00 91.50 84 PHE A N 1
ATOM 635 C CA . PHE A 1 84 ? -19.274 -12.635 -2.361 1.00 91.50 84 PHE A CA 1
ATOM 636 C C . PHE A 1 84 ? -19.268 -11.519 -3.415 1.00 91.50 84 PHE A C 1
ATOM 638 O O . PHE A 1 84 ? -18.920 -11.763 -4.569 1.00 91.50 84 PHE A O 1
ATOM 645 N N . VAL A 1 85 ? -19.576 -10.281 -3.010 1.00 91.62 85 VAL A N 1
ATOM 646 C CA . VAL A 1 85 ? -19.573 -9.118 -3.913 1.00 91.62 85 VAL A CA 1
ATOM 647 C C . VAL A 1 85 ? -18.171 -8.846 -4.462 1.00 91.62 85 VAL A C 1
ATOM 649 O O . VAL A 1 85 ? -18.012 -8.704 -5.674 1.00 91.62 85 VAL A O 1
ATOM 652 N N . ILE A 1 86 ? -17.145 -8.834 -3.603 1.00 89.94 86 ILE A N 1
ATOM 653 C CA . ILE A 1 86 ? -15.754 -8.616 -4.032 1.00 89.94 86 ILE A CA 1
ATOM 654 C C . ILE A 1 86 ? -15.306 -9.720 -5.000 1.00 89.94 86 ILE A C 1
ATOM 656 O O . ILE A 1 86 ? -14.712 -9.414 -6.032 1.00 89.94 86 ILE A O 1
ATOM 660 N N . SER A 1 87 ? -15.645 -10.986 -4.729 1.00 90.88 87 SER A N 1
ATOM 661 C CA . SER A 1 87 ? -15.329 -12.096 -5.638 1.00 90.88 87 SER A CA 1
ATOM 662 C C . SER A 1 87 ? -16.001 -11.939 -7.003 1.00 90.88 87 SER A C 1
ATOM 664 O O . SER A 1 87 ? -15.385 -12.258 -8.019 1.00 90.88 87 SER A O 1
ATOM 666 N N . GLY A 1 88 ? -17.241 -11.444 -7.047 1.00 93.81 88 GLY A N 1
ATOM 667 C CA . GLY A 1 88 ? -17.939 -11.166 -8.302 1.00 93.81 88 GLY A CA 1
ATOM 668 C C . GLY A 1 88 ? -17.236 -10.079 -9.117 1.00 93.81 88 GLY A C 1
ATOM 669 O O . GLY A 1 88 ? -16.997 -10.262 -10.309 1.00 93.81 88 GLY A O 1
ATOM 670 N N . VAL A 1 89 ? -16.817 -8.989 -8.464 1.00 91.50 89 VAL A N 1
ATOM 671 C CA . VAL A 1 89 ? -16.029 -7.923 -9.107 1.00 91.50 89 VAL A CA 1
ATOM 672 C C . VAL A 1 89 ? -14.704 -8.470 -9.646 1.00 91.50 89 VAL A C 1
ATOM 674 O O . VAL A 1 89 ? -14.362 -8.214 -10.798 1.00 91.50 89 VAL A O 1
ATOM 677 N N . SER A 1 90 ? -13.980 -9.276 -8.864 1.00 89.44 90 SER A N 1
ATOM 678 C CA . SER A 1 90 ? -12.731 -9.905 -9.316 1.00 89.44 90 SER A CA 1
ATOM 679 C C . SER A 1 90 ? -12.931 -10.845 -10.508 1.00 89.44 90 SER A C 1
ATOM 681 O O . SER A 1 90 ? -12.074 -10.895 -11.387 1.00 89.44 90 SER A O 1
ATOM 683 N N . PHE A 1 91 ? -14.057 -11.558 -10.582 1.00 92.56 91 PHE A N 1
ATOM 684 C CA . PHE A 1 91 ? -14.374 -12.424 -11.719 1.00 92.56 91 PHE A CA 1
ATOM 685 C C . PHE A 1 91 ? -14.623 -11.627 -13.008 1.00 92.56 91 PHE A C 1
ATOM 687 O O . PHE A 1 91 ? -14.143 -12.009 -14.072 1.00 92.56 91 PHE A O 1
ATOM 694 N N . VAL A 1 92 ? -15.300 -10.478 -12.917 1.00 93.19 92 VAL A N 1
ATOM 695 C CA . VAL A 1 92 ? -15.470 -9.567 -14.062 1.00 93.19 92 VAL A CA 1
ATOM 696 C C . VAL A 1 92 ? -14.117 -9.035 -14.543 1.00 93.19 92 VAL A C 1
ATOM 698 O O . VAL A 1 92 ? -13.863 -9.016 -15.746 1.00 93.19 92 VAL A O 1
ATOM 701 N N . VAL A 1 93 ? -13.225 -8.660 -13.620 1.00 90.12 93 VAL A N 1
ATOM 702 C CA . VAL A 1 93 ? -11.861 -8.220 -13.962 1.00 90.12 93 VAL A CA 1
ATOM 703 C C . VAL A 1 93 ? -11.071 -9.341 -14.642 1.00 90.12 93 VAL A C 1
ATOM 705 O O . VAL A 1 93 ? -10.388 -9.080 -15.625 1.00 90.12 93 VAL A O 1
ATOM 708 N N . LEU A 1 94 ? -11.201 -10.588 -14.181 1.00 90.06 94 LEU A N 1
ATOM 709 C CA . LEU A 1 94 ? -10.554 -11.741 -14.812 1.00 90.06 94 LEU A CA 1
ATOM 710 C C . LEU A 1 94 ? -10.988 -11.913 -16.275 1.00 90.06 94 LEU A C 1
ATOM 712 O O . LEU A 1 94 ? -10.140 -12.126 -17.137 1.00 90.06 94 LEU A O 1
ATOM 716 N N . ILE A 1 95 ? -12.288 -11.786 -16.560 1.00 92.19 95 ILE A N 1
ATOM 717 C CA . ILE A 1 95 ? -12.802 -11.821 -17.937 1.00 92.19 95 ILE A CA 1
ATOM 718 C C . ILE A 1 95 ? -12.233 -10.646 -18.738 1.00 92.19 95 ILE A C 1
ATOM 720 O O . ILE A 1 95 ? -11.793 -10.836 -19.869 1.00 92.19 95 ILE A O 1
ATOM 724 N N . ALA A 1 96 ? -12.182 -9.452 -18.141 1.00 89.75 96 ALA A N 1
ATOM 725 C CA . ALA A 1 96 ? -11.637 -8.267 -18.794 1.00 89.75 96 ALA A CA 1
ATOM 726 C C . ALA A 1 96 ? -10.153 -8.419 -19.174 1.00 89.75 96 ALA A C 1
ATOM 728 O O . ALA A 1 96 ? -9.743 -7.960 -20.240 1.00 89.75 96 ALA A O 1
ATOM 729 N N . CYS A 1 97 ? -9.358 -9.104 -18.345 1.00 87.12 97 CYS A N 1
ATOM 730 C CA . CYS A 1 97 ? -7.948 -9.374 -18.621 1.00 87.12 97 CYS A CA 1
ATOM 731 C C . CYS A 1 97 ? -7.719 -10.229 -19.877 1.00 87.12 97 CYS A C 1
ATOM 733 O O . CYS A 1 97 ? -6.656 -10.112 -20.476 1.00 87.12 97 CYS A O 1
ATOM 735 N N . LEU A 1 98 ? -8.693 -11.038 -20.315 1.00 87.06 98 LEU A N 1
ATOM 736 C CA . LEU A 1 98 ? -8.564 -11.849 -21.535 1.00 87.06 98 LEU A CA 1
ATOM 737 C C . LEU A 1 98 ? -8.529 -11.009 -22.822 1.00 87.06 98 LEU A C 1
ATOM 739 O O . LEU A 1 98 ? -8.087 -11.503 -23.855 1.00 87.06 98 LEU A O 1
ATOM 743 N N . TRP A 1 99 ? -8.987 -9.754 -22.776 1.00 87.69 99 TRP A N 1
ATOM 744 C CA . TRP A 1 99 ? -8.941 -8.829 -23.915 1.00 87.69 99 TRP A CA 1
ATOM 745 C C . TRP A 1 99 ? -7.677 -7.962 -23.955 1.00 87.69 99 TRP A C 1
ATOM 747 O O . TRP A 1 99 ? -7.498 -7.195 -24.901 1.00 87.69 99 TRP A O 1
ATOM 757 N N . ILE A 1 100 ? -6.816 -8.042 -22.938 1.00 85.88 100 ILE A N 1
ATOM 758 C CA . ILE A 1 100 ? -5.601 -7.231 -22.858 1.00 85.88 100 ILE A CA 1
ATOM 759 C C . ILE A 1 100 ? -4.549 -7.805 -23.827 1.00 85.88 100 ILE A C 1
ATOM 761 O O . ILE A 1 100 ? -4.262 -9.000 -23.757 1.00 85.88 100 ILE A O 1
ATOM 765 N N . PRO A 1 101 ? -3.971 -6.993 -24.735 1.00 79.69 101 PRO A N 1
ATOM 766 C CA . PRO A 1 101 ? -2.973 -7.471 -25.685 1.00 79.69 101 PRO A CA 1
ATOM 767 C C . PRO A 1 101 ? -1.646 -7.781 -24.984 1.00 79.69 101 PRO A C 1
ATOM 769 O O . PRO A 1 101 ? -1.202 -7.020 -24.121 1.00 79.69 101 PRO A O 1
ATOM 772 N N . GLU A 1 102 ? -1.000 -8.869 -25.398 1.00 76.31 102 GLU A N 1
ATOM 773 C CA . GLU A 1 102 ? 0.336 -9.256 -24.938 1.00 76.31 102 GLU A CA 1
ATOM 774 C C . GLU A 1 102 ? 1.375 -8.216 -25.397 1.00 76.31 102 GLU A C 1
ATOM 776 O O . GLU A 1 102 ? 1.481 -7.926 -26.589 1.00 76.31 102 GLU A O 1
ATOM 781 N N . THR A 1 103 ? 2.136 -7.635 -24.462 1.00 71.19 103 THR A N 1
ATOM 782 C CA . THR A 1 103 ? 3.147 -6.596 -24.755 1.00 71.19 103 THR A CA 1
ATO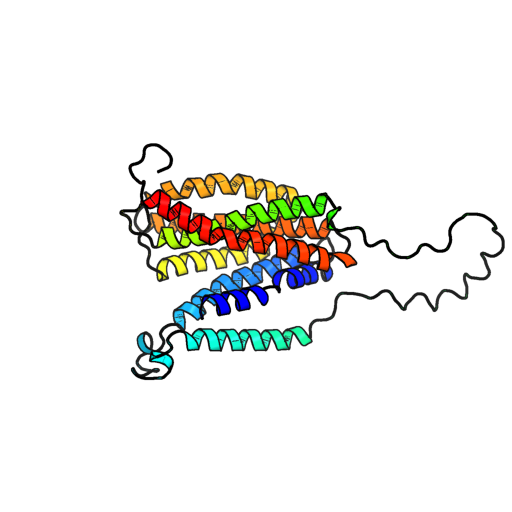M 783 C C . THR A 1 103 ? 4.514 -7.156 -25.128 1.00 71.19 103 THR A C 1
ATOM 785 O O . THR A 1 103 ? 5.345 -6.427 -25.675 1.00 71.19 103 THR A O 1
ATOM 788 N N . LEU A 1 104 ? 4.772 -8.439 -24.862 1.00 65.94 104 LEU A N 1
ATOM 789 C CA . LEU A 1 104 ? 6.038 -9.077 -25.195 1.00 65.94 104 LEU A CA 1
ATOM 790 C C . LEU A 1 104 ? 6.095 -9.390 -26.701 1.00 65.94 104 LEU A C 1
ATOM 792 O O . LEU A 1 104 ? 5.692 -10.460 -27.156 1.00 65.94 104 LEU A O 1
ATOM 796 N N . HIS A 1 105 ? 6.618 -8.456 -27.497 1.00 52.94 105 HIS A N 1
ATOM 797 C CA . HIS A 1 105 ? 6.963 -8.729 -28.891 1.00 52.94 105 HIS A CA 1
ATOM 798 C C . HIS A 1 105 ? 8.142 -9.713 -28.959 1.00 52.94 105 HIS A C 1
ATOM 800 O O . HIS A 1 105 ? 9.302 -9.332 -28.802 1.00 52.94 105 HIS A O 1
ATOM 806 N N . ASN A 1 106 ? 7.855 -10.982 -29.257 1.00 43.25 106 ASN A N 1
ATOM 807 C CA . ASN A 1 106 ? 8.860 -11.919 -29.751 1.00 43.25 106 ASN A CA 1
ATOM 808 C C . ASN A 1 106 ? 9.375 -11.412 -31.111 1.00 43.25 106 ASN A C 1
ATOM 810 O O . ASN A 1 106 ? 8.738 -11.621 -32.142 1.00 43.25 106 ASN A O 1
ATOM 814 N N . HIS A 1 107 ? 10.536 -10.755 -31.145 1.00 40.47 107 HIS A N 1
ATOM 815 C CA . HIS A 1 107 ? 11.297 -10.562 -32.383 1.00 40.47 107 HIS A CA 1
ATOM 816 C C . HIS A 1 107 ? 11.851 -11.907 -32.863 1.00 40.47 107 HIS A C 1
ATOM 818 O O . HIS A 1 107 ? 13.016 -12.215 -32.652 1.00 40.47 107 HIS A O 1
ATOM 824 N N . ASN A 1 108 ? 11.008 -12.724 -33.493 1.00 42.81 108 ASN A N 1
ATOM 825 C CA . ASN A 1 108 ? 11.427 -13.994 -34.087 1.00 42.81 108 ASN A CA 1
ATOM 826 C C . ASN A 1 108 ? 10.793 -14.245 -35.466 1.00 42.81 108 ASN A C 1
ATOM 828 O O . ASN A 1 108 ? 10.458 -15.379 -35.793 1.00 42.81 108 ASN A O 1
ATOM 832 N N . GLY A 1 109 ? 10.622 -13.210 -36.300 1.00 38.53 109 GLY A N 1
ATOM 833 C CA . GLY A 1 109 ? 10.018 -13.451 -37.618 1.00 38.53 109 GLY A CA 1
ATOM 834 C C . GLY A 1 109 ? 10.025 -12.361 -38.687 1.00 38.53 109 GLY A C 1
ATOM 835 O O . GLY A 1 109 ? 9.348 -12.568 -39.682 1.00 38.53 109 GLY A O 1
ATOM 836 N N . CYS A 1 110 ? 10.751 -11.243 -38.551 1.00 32.88 110 CYS A N 1
ATOM 837 C CA . CYS A 1 110 ? 10.681 -10.156 -39.551 1.00 32.88 110 CYS A CA 1
ATOM 838 C C . CYS A 1 110 ? 12.024 -9.735 -40.172 1.00 32.88 110 CYS A C 1
ATOM 840 O O . CYS A 1 110 ? 12.126 -8.615 -40.647 1.00 32.88 110 CYS A O 1
ATOM 842 N N . ASN A 1 111 ? 13.028 -10.619 -40.222 1.00 35.16 111 ASN A N 1
ATOM 843 C CA . ASN A 1 111 ? 14.266 -10.371 -40.989 1.00 35.16 111 ASN A CA 1
ATOM 844 C C . ASN A 1 111 ? 14.467 -11.376 -42.144 1.00 35.16 111 ASN A C 1
ATOM 846 O O . ASN A 1 111 ? 15.572 -11.489 -42.668 1.00 35.16 111 ASN A O 1
ATOM 850 N N . ALA A 1 112 ? 13.439 -12.144 -42.524 1.00 38.38 112 ALA A N 1
ATOM 851 C CA . ALA A 1 112 ? 13.568 -13.144 -43.588 1.00 38.38 112 ALA A CA 1
ATOM 852 C C . ALA A 1 112 ? 13.448 -12.550 -45.006 1.00 38.38 112 ALA A C 1
ATOM 854 O O . ALA A 1 112 ? 14.081 -13.073 -45.918 1.00 38.38 112 ALA A O 1
ATOM 855 N N . ASP A 1 113 ? 12.742 -11.428 -45.189 1.00 36.28 113 ASP A N 1
ATOM 856 C CA . ASP A 1 113 ? 12.367 -10.962 -46.537 1.00 36.28 113 ASP A CA 1
ATOM 857 C C . ASP A 1 113 ? 13.178 -9.765 -47.077 1.00 36.28 113 ASP A C 1
ATOM 859 O O . ASP A 1 113 ? 13.028 -9.418 -48.243 1.00 36.28 113 ASP A O 1
ATOM 863 N N . GLU A 1 114 ? 14.102 -9.183 -46.303 1.00 37.44 114 GLU A N 1
ATOM 864 C CA . GLU A 1 114 ? 15.021 -8.124 -46.790 1.00 37.44 114 GLU A CA 1
ATOM 865 C C . GLU A 1 114 ? 16.450 -8.631 -47.078 1.00 37.44 114 GLU A C 1
ATOM 867 O O . GLU A 1 114 ? 17.339 -7.861 -47.421 1.00 37.44 114 GLU A O 1
ATOM 872 N N . SER A 1 115 ? 16.700 -9.941 -46.972 1.00 38.53 115 SER A N 1
ATOM 873 C CA . SER A 1 115 ? 18.063 -10.507 -47.020 1.00 38.53 115 SER A CA 1
ATOM 874 C C . SER A 1 115 ? 18.547 -10.992 -48.397 1.00 38.53 115 SER A C 1
ATOM 876 O O . SER A 1 115 ? 19.636 -11.558 -48.485 1.00 38.53 115 SER A O 1
ATOM 878 N N . ILE A 1 116 ? 17.782 -10.776 -49.476 1.00 38.19 116 ILE A N 1
ATOM 879 C CA . ILE A 1 116 ? 18.152 -11.261 -50.821 1.00 38.19 116 ILE A CA 1
ATOM 880 C C . ILE A 1 116 ? 18.854 -10.187 -51.673 1.00 38.19 116 ILE A C 1
ATOM 882 O O . ILE A 1 116 ? 19.773 -10.537 -52.412 1.00 38.19 116 ILE A O 1
ATOM 886 N N . ASP A 1 117 ? 18.529 -8.898 -51.529 1.00 34.12 117 ASP A N 1
ATOM 887 C CA . ASP A 1 117 ? 19.122 -7.850 -52.387 1.00 34.12 117 ASP A CA 1
ATOM 888 C C . ASP A 1 117 ? 20.460 -7.290 -51.868 1.00 34.12 117 ASP A C 1
ATOM 890 O O . ASP A 1 117 ? 21.308 -6.882 -52.662 1.00 34.12 117 ASP A O 1
ATOM 894 N N . ASP A 1 118 ? 20.732 -7.377 -50.562 1.00 37.19 118 ASP A N 1
ATOM 895 C CA . ASP A 1 118 ? 22.010 -6.932 -49.978 1.00 37.19 118 ASP A CA 1
ATOM 896 C C . ASP A 1 118 ? 23.100 -8.026 -49.974 1.00 37.19 118 ASP A C 1
ATOM 898 O O . ASP A 1 118 ? 24.268 -7.765 -49.667 1.00 37.19 118 ASP A O 1
ATOM 902 N N . ALA A 1 119 ? 22.753 -9.261 -50.354 1.00 33.69 119 ALA A N 1
ATOM 903 C CA . ALA A 1 119 ? 23.664 -10.408 -50.344 1.00 33.69 119 ALA A CA 1
ATOM 904 C C . ALA A 1 119 ? 24.693 -10.407 -51.494 1.00 33.69 119 ALA A C 1
ATOM 906 O O . ALA A 1 119 ? 25.696 -11.113 -51.411 1.00 33.69 119 ALA A O 1
ATOM 907 N N . VAL A 1 120 ? 24.494 -9.602 -52.546 1.00 33.53 120 VAL A N 1
ATOM 908 C CA . VAL A 1 120 ? 25.380 -9.578 -53.731 1.00 33.53 120 VAL A CA 1
ATOM 909 C C . VAL A 1 120 ? 26.507 -8.535 -53.611 1.00 33.53 120 VAL A C 1
ATOM 911 O O . VAL A 1 120 ? 27.514 -8.622 -54.311 1.00 33.53 120 VAL A O 1
ATOM 914 N N . ALA A 1 121 ? 26.410 -7.572 -52.687 1.00 34.91 121 ALA A N 1
ATOM 915 C CA . ALA A 1 121 ? 27.391 -6.485 -52.567 1.00 34.91 121 ALA A CA 1
ATOM 916 C C . ALA A 1 121 ? 28.526 -6.739 -51.549 1.00 34.91 121 ALA A C 1
ATOM 918 O O . ALA A 1 121 ? 29.498 -5.983 -51.519 1.00 34.91 121 ALA A O 1
ATOM 919 N N . ILE A 1 122 ? 28.447 -7.796 -50.727 1.00 32.91 122 ILE A N 1
ATOM 920 C CA . ILE A 1 122 ? 29.342 -8.016 -49.567 1.00 32.91 122 ILE A CA 1
ATOM 921 C C . ILE A 1 122 ? 30.205 -9.289 -49.718 1.00 32.91 122 ILE A C 1
ATOM 923 O O . ILE A 1 122 ? 30.609 -9.899 -48.733 1.00 32.91 122 ILE A O 1
ATOM 927 N N . GLU A 1 123 ? 30.526 -9.719 -50.943 1.00 32.41 123 GLU A N 1
ATOM 928 C CA . GLU A 1 123 ? 31.433 -10.868 -51.153 1.00 32.41 123 GLU A CA 1
ATOM 929 C C . GLU A 1 123 ? 32.919 -10.463 -51.313 1.00 32.41 123 GLU A C 1
ATOM 931 O O . GLU A 1 123 ? 33.813 -11.286 -51.145 1.00 32.41 123 GLU A O 1
ATOM 936 N N . ASN A 1 124 ? 33.235 -9.176 -51.517 1.00 35.75 124 ASN A N 1
ATOM 937 C CA . ASN A 1 124 ? 34.608 -8.714 -51.806 1.00 35.75 124 ASN A CA 1
ATOM 938 C C . ASN A 1 124 ? 35.303 -7.972 -50.648 1.00 35.75 124 ASN A C 1
ATOM 940 O O . ASN A 1 124 ? 35.942 -6.939 -50.849 1.00 35.75 124 ASN A O 1
ATOM 944 N N . GLY A 1 125 ? 35.217 -8.496 -49.423 1.00 31.33 125 GLY A N 1
ATOM 945 C CA . GLY A 1 125 ? 35.816 -7.856 -48.245 1.00 31.33 125 GLY A CA 1
ATOM 946 C C . GLY A 1 125 ? 36.192 -8.832 -47.138 1.00 31.33 125 GLY A C 1
ATOM 947 O O . GLY A 1 125 ? 35.686 -8.748 -46.024 1.00 31.33 125 GLY A O 1
ATOM 948 N N . ILE A 1 126 ? 37.063 -9.786 -47.451 1.00 37.97 126 ILE A N 1
ATOM 949 C CA . ILE A 1 126 ? 37.585 -10.777 -46.508 1.00 37.97 126 ILE A CA 1
ATOM 950 C C . ILE A 1 126 ? 38.337 -10.086 -45.346 1.00 37.97 126 ILE A C 1
ATOM 952 O O . ILE A 1 126 ? 39.213 -9.252 -45.570 1.00 37.97 126 ILE A O 1
ATOM 956 N N . ASN A 1 127 ? 38.028 -10.541 -44.121 1.00 34.53 127 ASN A N 1
ATOM 957 C CA . ASN A 1 127 ? 38.703 -10.345 -42.823 1.00 34.53 127 ASN A CA 1
ATOM 958 C C . ASN A 1 127 ? 38.222 -9.210 -41.901 1.00 34.53 127 ASN A C 1
ATOM 960 O O . ASN A 1 127 ? 38.855 -8.161 -41.802 1.00 34.53 127 ASN A O 1
ATOM 964 N N . LYS A 1 128 ? 37.229 -9.527 -41.058 1.00 29.52 128 LYS A N 1
ATOM 965 C CA . LYS A 1 128 ? 37.240 -9.198 -39.618 1.00 29.52 128 LYS A CA 1
ATOM 966 C C . LYS A 1 128 ? 36.236 -10.081 -38.860 1.00 29.52 128 LYS A C 1
ATOM 968 O O . LYS A 1 128 ? 35.046 -9.814 -38.863 1.00 29.52 128 LYS A O 1
ATOM 973 N N . VAL A 1 129 ? 36.771 -11.175 -38.313 1.00 34.72 129 VAL A N 1
ATOM 974 C CA . VAL A 1 129 ? 36.552 -11.714 -36.955 1.00 34.72 129 VAL A CA 1
ATOM 975 C C . VAL A 1 129 ? 35.121 -11.631 -36.381 1.00 34.72 129 VAL A C 1
ATOM 977 O O . VAL A 1 129 ? 34.603 -10.549 -36.131 1.00 34.72 129 VAL A O 1
ATOM 980 N N . ASP A 1 130 ? 34.579 -12.816 -36.071 1.00 30.61 130 ASP A N 1
ATOM 981 C CA . ASP A 1 130 ? 33.441 -13.110 -35.178 1.00 30.61 130 ASP A CA 1
ATOM 982 C C . ASP A 1 130 ? 32.008 -12.907 -35.714 1.00 30.61 130 ASP A C 1
ATOM 984 O O . ASP A 1 130 ? 31.207 -12.141 -35.180 1.00 30.61 130 ASP A O 1
ATOM 988 N N . LYS A 1 131 ? 31.620 -13.724 -36.703 1.00 36.66 131 LYS A N 1
ATOM 989 C CA . LYS A 1 131 ? 30.232 -14.218 -36.787 1.00 36.66 131 LYS A CA 1
ATOM 990 C C . LYS A 1 131 ? 30.048 -15.350 -35.757 1.00 36.66 131 LYS A C 1
ATOM 992 O O . LYS A 1 131 ? 30.933 -16.184 -35.619 1.00 36.66 131 LYS A O 1
ATOM 997 N N . GLU A 1 132 ? 28.882 -15.371 -35.100 1.00 32.88 132 GLU A N 1
ATOM 998 C CA . GLU A 1 132 ? 28.318 -16.463 -34.265 1.00 32.88 132 GLU A CA 1
ATOM 999 C C . GLU A 1 132 ? 28.561 -16.472 -32.738 1.00 32.88 132 GLU A C 1
ATOM 1001 O O . GLU A 1 132 ? 28.869 -17.503 -32.145 1.00 32.88 132 GLU A O 1
ATOM 1006 N N . LYS A 1 133 ? 28.270 -15.363 -32.040 1.00 31.48 133 LYS A N 1
ATOM 1007 C CA . LYS A 1 133 ? 27.843 -15.416 -30.618 1.00 31.48 133 LYS A CA 1
ATOM 1008 C C . LYS A 1 133 ? 26.624 -14.531 -30.340 1.00 31.48 133 LYS A C 1
ATOM 1010 O O . LYS A 1 133 ? 26.622 -13.724 -29.418 1.00 31.48 133 LYS A O 1
ATOM 1015 N N . THR A 1 134 ? 25.559 -14.709 -31.113 1.00 35.16 134 THR A N 1
ATOM 1016 C CA . THR A 1 134 ? 24.249 -14.089 -30.848 1.00 35.16 134 THR A CA 1
ATOM 1017 C C . THR A 1 134 ? 23.375 -15.050 -30.036 1.00 35.16 134 THR A C 1
ATOM 1019 O O . THR A 1 134 ? 22.329 -15.501 -30.481 1.00 35.16 134 THR A O 1
ATOM 1022 N N . VAL A 1 135 ? 23.828 -15.402 -28.831 1.00 44.53 135 VAL A N 1
ATOM 1023 C CA . VAL A 1 135 ? 22.936 -15.839 -27.749 1.00 44.53 135 VAL A CA 1
ATOM 1024 C C . VAL A 1 135 ? 22.984 -14.694 -26.758 1.00 44.53 135 VAL A C 1
ATOM 1026 O O . VAL A 1 135 ? 23.998 -14.504 -26.089 1.00 44.53 135 VAL A O 1
ATOM 1029 N N . GLN A 1 136 ? 21.933 -13.876 -26.760 1.00 45.53 136 GLN A N 1
ATOM 1030 C CA . GLN A 1 136 ? 21.761 -12.733 -25.870 1.00 45.53 136 GLN A CA 1
ATOM 1031 C C . GLN A 1 136 ? 22.048 -13.215 -24.442 1.00 45.53 136 GLN A C 1
ATOM 1033 O O . GLN A 1 136 ? 21.331 -14.048 -23.887 1.00 45.53 136 GLN A O 1
ATOM 1038 N N . LYS A 1 137 ? 23.203 -12.818 -23.906 1.00 45.84 137 LYS A N 1
ATOM 1039 C CA . LYS A 1 137 ? 23.688 -13.271 -22.607 1.00 45.84 137 LYS A CA 1
ATOM 1040 C C . LYS A 1 137 ? 22.666 -12.786 -21.587 1.00 45.84 137 LYS A C 1
ATOM 1042 O O . LYS A 1 137 ? 22.581 -11.585 -21.368 1.00 45.84 137 LYS A O 1
ATOM 1047 N N . ASN A 1 138 ? 21.890 -13.697 -20.997 1.00 55.72 138 ASN A N 1
ATOM 1048 C CA . ASN A 1 138 ? 21.062 -13.394 -19.832 1.00 55.72 138 ASN A CA 1
ATOM 1049 C C . ASN A 1 138 ? 21.996 -12.855 -18.746 1.00 55.72 138 ASN A C 1
ATOM 1051 O O . ASN A 1 138 ? 22.637 -13.627 -18.030 1.00 55.72 138 ASN A O 1
ATOM 1055 N N . GLU A 1 139 ? 22.159 -11.536 -18.680 1.00 64.69 139 GLU A N 1
ATOM 1056 C CA . GLU A 1 139 ? 22.921 -10.920 -17.610 1.00 64.69 139 GLU A CA 1
ATOM 1057 C C . GLU A 1 139 ? 22.254 -11.301 -16.291 1.00 64.69 139 GLU A C 1
ATOM 1059 O O . GLU A 1 139 ? 21.031 -11.247 -16.144 1.00 64.69 139 GLU A O 1
ATOM 1064 N N . ASN A 1 140 ? 23.057 -11.764 -15.333 1.00 80.25 140 ASN A N 1
ATOM 1065 C CA . ASN A 1 140 ? 22.539 -12.151 -14.032 1.00 80.25 140 ASN A CA 1
ATOM 1066 C C . ASN A 1 140 ? 21.938 -10.910 -13.363 1.00 80.25 140 ASN A C 1
ATOM 1068 O O . ASN A 1 140 ? 22.679 -10.059 -12.879 1.00 80.25 140 ASN A O 1
ATOM 1072 N N . LEU A 1 141 ? 20.607 -10.838 -13.274 1.00 84.12 141 LEU A N 1
ATOM 1073 C CA . LEU A 1 141 ? 19.887 -9.730 -12.629 1.00 84.12 141 LEU A CA 1
ATOM 1074 C C . LEU A 1 141 ? 20.365 -9.469 -11.194 1.00 84.12 141 LEU A C 1
ATOM 1076 O O . LEU A 1 141 ? 20.443 -8.325 -10.763 1.00 84.12 141 LEU A O 1
ATOM 1080 N N . PHE A 1 142 ? 20.760 -10.520 -10.473 1.00 84.06 142 PHE A N 1
ATOM 1081 C CA . PHE A 1 142 ? 21.332 -10.405 -9.127 1.00 84.06 142 PHE A CA 1
ATOM 1082 C C . PHE A 1 142 ? 22.678 -9.668 -9.078 1.00 84.06 142 PHE A C 1
ATOM 1084 O O . PHE A 1 142 ? 23.058 -9.169 -8.025 1.00 84.06 142 PHE A O 1
ATOM 1091 N N . MET A 1 143 ? 23.404 -9.604 -10.194 1.00 79.94 143 MET A N 1
ATOM 1092 C CA . MET A 1 143 ? 24.676 -8.886 -10.310 1.00 79.94 143 MET A CA 1
ATOM 1093 C C . MET A 1 143 ? 24.487 -7.451 -10.818 1.00 79.94 143 MET A C 1
ATOM 1095 O O . MET A 1 143 ? 25.433 -6.664 -10.786 1.00 79.94 143 MET A O 1
ATOM 1099 N N . ASN A 1 144 ? 23.271 -7.076 -11.235 1.00 88.25 144 ASN A N 1
ATOM 1100 C CA . ASN A 1 144 ? 22.931 -5.697 -11.560 1.00 88.25 144 ASN A CA 1
ATOM 1101 C C . ASN A 1 144 ? 22.824 -4.887 -10.257 1.00 88.25 144 ASN A C 1
ATOM 1103 O O . ASN A 1 144 ? 21.792 -4.854 -9.583 1.00 88.25 144 ASN A O 1
ATOM 1107 N N . TRP A 1 145 ? 23.936 -4.256 -9.878 1.00 86.75 145 TRP A N 1
ATOM 1108 C CA . TRP A 1 145 ? 24.045 -3.492 -8.638 1.00 86.75 145 TRP A CA 1
ATOM 1109 C C . TRP A 1 145 ? 23.027 -2.339 -8.526 1.00 86.75 145 TRP A C 1
ATOM 1111 O O . TRP A 1 145 ? 22.394 -2.232 -7.472 1.00 86.75 145 TRP A O 1
ATOM 1121 N N . PRO A 1 146 ? 22.788 -1.512 -9.569 1.00 88.62 146 PRO A N 1
ATOM 1122 C CA . PRO A 1 146 ? 21.715 -0.514 -9.554 1.00 88.62 146 PRO A CA 1
ATOM 1123 C C . PRO A 1 146 ? 20.329 -1.091 -9.232 1.00 88.62 146 PRO A C 1
ATOM 1125 O O . PRO A 1 146 ? 19.616 -0.538 -8.390 1.00 88.62 146 PRO A O 1
ATOM 1128 N N . LEU A 1 147 ? 19.966 -2.223 -9.847 1.00 90.31 147 LEU A N 1
ATOM 1129 C CA . LEU A 1 147 ? 18.702 -2.910 -9.577 1.00 90.31 147 LEU A CA 1
ATOM 1130 C C . LEU A 1 147 ? 18.637 -3.392 -8.123 1.00 90.31 147 LEU A C 1
ATOM 1132 O O . LEU A 1 147 ? 17.701 -3.055 -7.397 1.00 90.31 147 LEU A O 1
ATOM 1136 N N . MET A 1 148 ? 19.641 -4.153 -7.683 1.00 92.25 148 MET A N 1
ATOM 1137 C CA . MET A 1 148 ? 19.652 -4.755 -6.348 1.00 92.25 148 MET A CA 1
ATOM 1138 C C . MET A 1 148 ? 19.678 -3.706 -5.233 1.00 92.25 148 MET A C 1
ATOM 1140 O O . MET A 1 148 ? 18.957 -3.847 -4.245 1.00 92.25 148 MET A O 1
ATOM 1144 N N . SER A 1 149 ? 20.435 -2.621 -5.408 1.00 91.19 149 SER A N 1
ATOM 1145 C CA . SER A 1 149 ? 20.447 -1.484 -4.482 1.00 91.19 149 SER A CA 1
ATOM 1146 C C . SER A 1 149 ? 19.054 -0.859 -4.346 1.00 91.19 149 SER A C 1
ATOM 1148 O O . SER A 1 149 ? 18.553 -0.667 -3.236 1.00 91.19 149 SER A O 1
ATOM 1150 N N . SER A 1 150 ? 18.367 -0.628 -5.470 1.00 91.12 150 SER A N 1
ATOM 1151 C CA . SER A 1 150 ? 17.005 -0.091 -5.455 1.00 91.12 150 SER A CA 1
ATOM 1152 C C . SER A 1 150 ? 16.002 -1.048 -4.794 1.00 91.12 150 SER A C 1
ATOM 1154 O O . SER A 1 150 ? 15.124 -0.603 -4.054 1.00 91.12 150 SER A O 1
ATOM 1156 N N . ILE A 1 151 ? 16.140 -2.364 -5.001 1.00 93.06 151 ILE A N 1
ATOM 1157 C CA . ILE A 1 151 ? 15.317 -3.385 -4.327 1.00 93.06 151 ILE A CA 1
ATOM 1158 C C . ILE A 1 151 ? 15.515 -3.331 -2.811 1.00 93.06 151 ILE A C 1
ATOM 1160 O O . ILE A 1 151 ? 14.528 -3.318 -2.082 1.00 93.06 151 ILE A O 1
ATOM 1164 N N . ILE A 1 152 ? 16.756 -3.240 -2.325 1.00 93.94 152 ILE A N 1
ATOM 1165 C CA . ILE A 1 152 ? 17.043 -3.158 -0.884 1.00 93.94 152 ILE A CA 1
ATOM 1166 C C . ILE A 1 152 ? 16.382 -1.921 -0.267 1.00 93.94 152 ILE A C 1
ATOM 1168 O O . ILE A 1 152 ? 15.703 -2.029 0.756 1.00 93.94 152 ILE A O 1
ATOM 1172 N N . VAL A 1 153 ? 16.525 -0.755 -0.904 1.00 93.25 153 VAL A N 1
ATOM 1173 C CA . VAL A 1 153 ? 15.893 0.489 -0.435 1.00 93.25 153 VAL A CA 1
ATOM 1174 C C . VAL A 1 153 ? 14.369 0.348 -0.416 1.00 93.25 153 VAL A C 1
ATOM 1176 O O . VAL A 1 153 ? 13.723 0.734 0.561 1.00 93.25 153 VAL A O 1
ATOM 1179 N N . TYR A 1 154 ? 13.783 -0.262 -1.447 1.00 92.31 154 TYR A N 1
ATOM 1180 C CA . TYR A 1 154 ? 12.344 -0.509 -1.490 1.00 92.31 154 TYR A CA 1
ATOM 1181 C C . TYR A 1 154 ? 11.901 -1.490 -0.392 1.00 92.31 154 TYR A C 1
ATOM 1183 O O . TYR A 1 154 ? 10.910 -1.230 0.287 1.00 92.31 154 TYR A O 1
ATOM 1191 N N . CYS A 1 155 ? 12.654 -2.549 -0.100 1.00 93.62 155 CYS A N 1
ATOM 1192 C CA . CYS A 1 155 ? 12.355 -3.441 1.022 1.00 93.62 155 CYS A CA 1
ATOM 1193 C C . CYS A 1 155 ? 12.290 -2.693 2.363 1.00 93.62 155 CYS A C 1
ATOM 1195 O O . CYS A 1 155 ? 11.336 -2.880 3.119 1.00 93.62 155 CYS A O 1
ATOM 1197 N N . VAL A 1 156 ? 13.248 -1.800 2.634 1.00 93.00 156 VAL A N 1
ATOM 1198 C CA . VAL A 1 156 ? 13.272 -0.993 3.867 1.00 93.00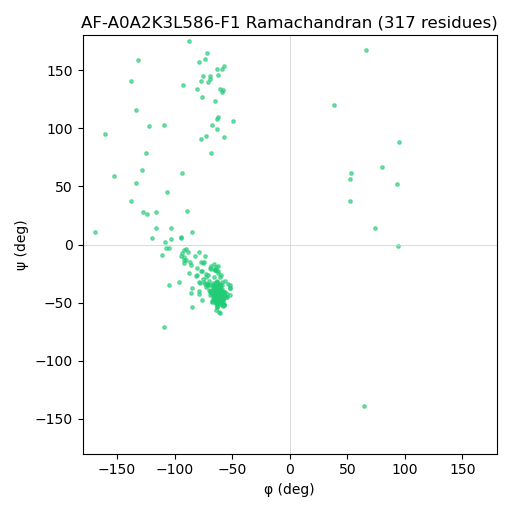 156 VAL A CA 1
ATOM 1199 C C . VAL A 1 156 ? 12.063 -0.061 3.944 1.00 93.00 156 VAL A C 1
ATOM 1201 O O . VAL A 1 156 ? 11.338 -0.072 4.941 1.00 93.00 156 VAL A O 1
ATOM 1204 N N . PHE A 1 157 ? 11.794 0.707 2.884 1.00 91.69 157 PHE A N 1
ATOM 1205 C CA . PHE A 1 157 ? 10.630 1.597 2.855 1.00 91.69 157 PHE A CA 1
ATOM 1206 C C . PHE A 1 157 ? 9.317 0.829 2.943 1.00 91.69 157 PHE A C 1
ATOM 1208 O O . PHE A 1 157 ? 8.385 1.285 3.594 1.00 91.69 157 PHE A O 1
ATOM 1215 N N . SER A 1 158 ? 9.238 -0.348 2.330 1.00 90.81 158 SER A N 1
ATOM 1216 C CA . SER A 1 158 ? 8.043 -1.174 2.365 1.00 90.81 158 SER A CA 1
ATOM 1217 C C . SER A 1 158 ? 7.799 -1.816 3.732 1.00 90.81 158 SER A C 1
ATOM 1219 O O . SER A 1 158 ? 6.640 -1.975 4.112 1.00 90.81 158 SER A O 1
ATOM 1221 N N . LEU A 1 159 ? 8.855 -2.200 4.455 1.00 91.31 159 LEU A N 1
ATOM 1222 C CA . LEU A 1 159 ? 8.759 -2.646 5.846 1.00 91.31 159 LEU A CA 1
ATOM 1223 C C . LEU A 1 159 ? 8.228 -1.512 6.725 1.00 91.31 159 LEU A C 1
ATOM 1225 O O . LEU A 1 159 ? 7.296 -1.706 7.501 1.00 91.31 159 LEU A O 1
ATOM 1229 N N . HIS A 1 160 ? 8.805 -0.320 6.570 1.00 91.44 160 HIS A N 1
ATOM 1230 C CA . HIS A 1 160 ? 8.373 0.868 7.292 1.00 91.44 160 HIS A CA 1
ATOM 1231 C C . HIS A 1 160 ? 6.906 1.216 6.993 1.00 91.44 160 HIS A C 1
ATOM 1233 O O . HIS A 1 160 ? 6.135 1.502 7.904 1.00 91.44 160 HIS A O 1
ATOM 1239 N N . GLU A 1 161 ? 6.509 1.148 5.724 1.00 89.00 161 GLU A N 1
ATOM 1240 C CA . GLU A 1 161 ? 5.162 1.473 5.268 1.00 89.00 161 GLU A CA 1
ATOM 1241 C C . GLU A 1 161 ? 4.104 0.576 5.915 1.00 89.00 161 GLU A C 1
ATOM 1243 O O . GLU A 1 161 ? 3.146 1.089 6.495 1.00 89.00 161 GLU A O 1
ATOM 1248 N N . ILE A 1 162 ? 4.314 -0.744 5.881 1.00 89.88 162 ILE A N 1
ATOM 1249 C CA . ILE A 1 162 ? 3.354 -1.693 6.447 1.00 89.88 162 ILE A CA 1
ATOM 1250 C C . ILE A 1 162 ? 3.352 -1.645 7.983 1.00 89.88 162 ILE A C 1
ATOM 1252 O O . ILE A 1 162 ? 2.299 -1.785 8.600 1.00 89.88 162 ILE A O 1
ATOM 1256 N N . ALA A 1 163 ? 4.510 -1.401 8.611 1.00 91.44 163 ALA A N 1
ATOM 1257 C CA . ALA A 1 163 ? 4.594 -1.221 10.057 1.00 91.44 163 ALA A CA 1
ATOM 1258 C C . ALA A 1 163 ? 3.834 0.038 10.489 1.00 91.44 163 ALA A C 1
ATOM 1260 O O . ALA A 1 163 ? 3.079 -0.010 11.454 1.00 91.44 163 ALA A O 1
ATOM 1261 N N . TYR A 1 164 ? 3.966 1.139 9.741 1.00 91.31 164 TYR A N 1
ATOM 1262 C CA . TYR A 1 164 ? 3.160 2.334 9.964 1.00 91.31 164 TYR A CA 1
ATOM 1263 C C . TYR A 1 164 ? 1.665 2.036 9.824 1.00 91.31 164 TYR A C 1
ATOM 1265 O O . TYR A 1 164 ? 0.907 2.488 10.671 1.00 91.31 164 TYR A O 1
ATOM 1273 N N . GLN A 1 165 ? 1.222 1.316 8.783 1.00 87.31 165 GLN A N 1
ATOM 1274 C CA . GLN A 1 165 ? -0.213 1.056 8.580 1.00 87.31 165 GLN A CA 1
ATOM 1275 C C . GLN A 1 165 ? -0.817 0.313 9.777 1.00 87.31 165 GLN A C 1
ATOM 1277 O O . GLN A 1 165 ? -1.870 0.708 10.279 1.00 87.31 165 GLN A O 1
ATOM 1282 N N . GLU A 1 166 ? -0.114 -0.715 10.256 1.00 90.00 166 GLU A N 1
ATOM 1283 C CA . GLU A 1 166 ? -0.515 -1.489 11.429 1.00 90.00 166 GLU A CA 1
ATOM 1284 C C . GLU A 1 166 ? -0.532 -0.616 12.693 1.00 90.00 166 GLU A C 1
ATOM 1286 O O . GLU A 1 166 ? -1.547 -0.534 13.387 1.00 90.00 166 GLU A O 1
ATOM 1291 N N . VAL A 1 167 ? 0.572 0.088 12.971 1.00 91.25 167 VAL A N 1
ATOM 1292 C CA . VAL A 1 167 ? 0.710 0.927 14.170 1.00 91.25 167 VAL A CA 1
ATOM 1293 C C . VAL A 1 167 ? -0.313 2.055 14.171 1.00 91.25 167 VAL A C 1
ATOM 1295 O O . VAL A 1 167 ? -0.952 2.272 15.191 1.00 91.25 167 VAL A O 1
ATOM 1298 N N . PHE A 1 168 ? -0.510 2.744 13.047 1.00 90.25 168 PHE A N 1
ATOM 1299 C CA . PHE A 1 168 ? -1.478 3.831 12.918 1.00 90.25 168 PHE A CA 1
ATOM 1300 C C . PHE A 1 168 ? -2.898 3.346 13.217 1.00 90.25 168 PHE A C 1
ATOM 1302 O O . PHE A 1 168 ? -3.587 3.950 14.037 1.00 90.25 168 PHE A O 1
ATOM 1309 N N . SER A 1 169 ? -3.319 2.224 12.620 1.00 87.94 169 SER A N 1
ATOM 1310 C CA . SER A 1 169 ? -4.657 1.674 12.856 1.00 87.94 169 SER A CA 1
ATOM 1311 C C . SER A 1 169 ? -4.863 1.270 14.318 1.00 87.94 169 SER A C 1
ATOM 1313 O O . SER A 1 169 ? -5.905 1.577 14.898 1.00 87.94 169 SER A O 1
ATOM 1315 N N . LEU A 1 170 ? -3.883 0.600 14.931 1.00 89.75 170 LEU A N 1
ATOM 1316 C CA . LEU A 1 170 ? -3.963 0.188 16.334 1.00 89.75 170 LEU A CA 1
ATOM 1317 C C . LEU A 1 170 ? -3.921 1.389 17.288 1.00 89.75 170 LEU A C 1
ATOM 1319 O O . LEU A 1 170 ? -4.669 1.436 18.266 1.00 89.75 170 LEU A O 1
ATOM 1323 N N . TRP A 1 171 ? -3.076 2.376 17.004 1.00 90.88 171 TRP A N 1
ATOM 1324 C CA . TRP A 1 171 ? -2.911 3.576 17.817 1.00 90.88 171 TRP A CA 1
ATOM 1325 C C . TRP A 1 171 ? -4.152 4.474 17.792 1.00 90.88 171 TRP A C 1
ATOM 1327 O O . TRP A 1 171 ? -4.585 4.937 18.848 1.00 90.88 171 TRP A O 1
ATOM 1337 N N . CYS A 1 172 ? -4.787 4.664 16.629 1.00 88.69 172 CYS A N 1
ATOM 1338 C CA . CYS A 1 172 ? -6.024 5.442 16.541 1.00 88.69 172 CYS A CA 1
ATOM 1339 C C . CYS A 1 172 ? -7.148 4.841 17.399 1.00 88.69 172 CYS A C 1
ATOM 1341 O O . CYS A 1 172 ? -7.867 5.583 18.065 1.00 88.69 172 CYS A O 1
ATOM 1343 N N . VAL A 1 173 ? -7.283 3.512 17.420 1.00 88.81 173 VAL A N 1
ATOM 1344 C CA . VAL A 1 173 ? -8.329 2.813 18.192 1.00 88.81 173 VAL A CA 1
ATOM 1345 C C . VAL A 1 173 ? -7.962 2.666 19.676 1.00 88.81 173 VAL A C 1
ATOM 1347 O O . VAL A 1 173 ? -8.838 2.473 20.516 1.00 88.81 173 VAL A O 1
ATOM 1350 N N . SER A 1 174 ? -6.679 2.769 20.030 1.00 87.75 174 SER A N 1
ATOM 1351 C CA . SER A 1 174 ? -6.223 2.590 21.411 1.00 87.75 174 SER A CA 1
ATOM 1352 C C . SER A 1 174 ? -6.816 3.646 22.364 1.00 87.75 174 SER A C 1
ATOM 1354 O O . SER A 1 174 ? -6.984 4.803 21.967 1.00 87.75 174 SER A O 1
ATOM 1356 N N . PRO A 1 175 ? -7.101 3.287 23.633 1.00 85.88 175 PRO A N 1
ATOM 1357 C CA . PRO A 1 175 ? -7.607 4.225 24.631 1.00 85.88 175 PRO A CA 1
ATOM 1358 C C . PRO A 1 175 ? -6.662 5.406 24.878 1.00 85.88 175 PRO A C 1
ATOM 1360 O O . PRO A 1 175 ? -5.438 5.261 24.828 1.00 85.88 175 PRO A O 1
ATOM 1363 N N . GLN A 1 176 ? -7.231 6.551 25.262 1.00 83.38 176 GLN A N 1
ATOM 1364 C CA . GLN A 1 176 ? -6.463 7.754 25.615 1.00 83.38 176 GLN A CA 1
ATOM 1365 C C . GLN A 1 176 ? -5.517 7.537 26.805 1.00 83.38 176 GLN A C 1
ATOM 1367 O O . GLN A 1 176 ? -4.459 8.154 26.860 1.00 83.38 176 GLN A O 1
ATOM 1372 N N . SER A 1 177 ? -5.837 6.611 27.718 1.00 81.81 177 SER A N 1
ATOM 1373 C CA . SER A 1 177 ? -4.947 6.237 28.828 1.00 81.81 177 SER A CA 1
ATOM 1374 C C . SER A 1 177 ? -3.621 5.624 28.370 1.00 81.81 177 SER A C 1
ATOM 1376 O O . SER A 1 177 ? -2.655 5.656 29.122 1.00 81.81 177 SER A O 1
ATOM 1378 N N . LEU A 1 178 ? -3.571 5.074 27.153 1.00 81.88 178 LEU A N 1
ATOM 1379 C CA . LEU A 1 178 ? -2.374 4.494 26.542 1.00 81.88 178 LEU A CA 1
ATOM 1380 C C . LEU A 1 178 ? -1.739 5.424 25.493 1.00 81.88 178 LEU A C 1
ATOM 1382 O O . LEU A 1 178 ? -0.945 4.966 24.674 1.00 81.88 178 LEU A O 1
ATOM 1386 N N . GLY A 1 179 ? -2.129 6.705 25.464 1.00 78.69 179 GLY A N 1
ATOM 1387 C CA . GLY A 1 179 ? -1.674 7.671 24.459 1.00 78.69 179 GLY A CA 1
ATOM 1388 C C . GLY A 1 179 ? -2.297 7.485 23.068 1.00 78.69 179 GLY A C 1
ATOM 1389 O O . GLY A 1 179 ? -1.775 8.026 22.093 1.00 78.69 179 GLY A O 1
ATOM 1390 N N . GLY A 1 180 ? -3.378 6.702 22.955 1.00 84.56 180 GLY A N 1
ATOM 1391 C CA . GLY A 1 180 ? -4.156 6.532 21.723 1.00 84.56 180 GLY A CA 1
ATOM 1392 C C . GLY A 1 180 ? -5.261 7.579 21.552 1.00 84.56 180 GLY A C 1
ATOM 1393 O O . GLY A 1 180 ? -5.505 8.400 22.435 1.00 84.56 180 GLY A O 1
ATOM 1394 N N . LEU A 1 181 ? -5.951 7.557 20.408 1.00 86.31 181 LEU A N 1
ATOM 1395 C CA . LEU A 1 181 ? -6.960 8.578 20.075 1.00 86.31 181 LEU A CA 1
ATOM 1396 C C . LEU A 1 181 ? -8.392 8.208 20.500 1.00 86.31 181 LEU A C 1
ATOM 1398 O O . LEU A 1 181 ? -9.273 9.069 20.477 1.00 86.31 181 LEU A O 1
ATOM 1402 N N . ASN A 1 182 ? -8.633 6.956 20.908 1.00 87.12 182 ASN A N 1
ATOM 1403 C CA . ASN A 1 182 ? -9.959 6.403 21.209 1.00 87.12 182 ASN A CA 1
ATOM 1404 C C . ASN A 1 182 ? -10.975 6.601 20.063 1.00 87.12 182 ASN A C 1
ATOM 1406 O O . ASN A 1 182 ? -12.149 6.893 20.295 1.00 87.12 182 ASN A O 1
ATOM 1410 N N . PHE A 1 183 ? -10.510 6.490 18.816 1.00 86.56 183 PHE A N 1
ATOM 1411 C CA . PHE A 1 183 ? -11.353 6.600 17.628 1.00 86.56 183 PHE A CA 1
ATOM 1412 C C . PHE A 1 183 ? -12.189 5.342 17.426 1.00 86.56 183 PHE A C 1
ATOM 1414 O O . PHE A 1 183 ? -11.726 4.220 17.646 1.00 86.56 183 PHE A O 1
ATOM 1421 N N . SER A 1 184 ? -13.413 5.522 16.930 1.00 85.19 184 SER A N 1
ATOM 1422 C CA . SER A 1 184 ? -14.203 4.392 16.455 1.00 85.19 184 SER A CA 1
ATOM 1423 C C . SER A 1 184 ? -13.652 3.876 15.123 1.00 85.19 184 SER A C 1
ATOM 1425 O O . SER A 1 184 ? -12.991 4.595 14.368 1.00 85.19 184 SER A O 1
ATOM 1427 N N . THR A 1 185 ? -13.976 2.631 14.773 1.00 78.69 185 THR A N 1
ATOM 1428 C CA . THR A 1 185 ? -13.625 2.058 13.462 1.00 78.69 185 THR A CA 1
ATOM 1429 C C . THR A 1 185 ? -14.170 2.897 12.299 1.00 78.69 185 THR A C 1
ATOM 1431 O O . THR A 1 185 ? -13.531 2.983 11.251 1.00 78.69 185 THR A O 1
ATOM 1434 N N . ASN A 1 186 ? -15.315 3.562 12.492 1.00 78.44 186 ASN A N 1
ATOM 1435 C CA . ASN A 1 186 ? -15.899 4.455 11.493 1.00 78.44 186 ASN A CA 1
ATOM 1436 C C . ASN A 1 186 ? -15.046 5.716 11.298 1.00 78.44 186 ASN A C 1
ATOM 1438 O O . ASN A 1 186 ? -14.830 6.131 10.163 1.00 78.44 186 ASN A O 1
ATOM 1442 N N . ASP A 1 187 ? -14.515 6.295 12.376 1.00 83.94 187 ASP A N 1
ATOM 1443 C CA . ASP A 1 187 ? -13.682 7.501 12.299 1.00 83.94 187 ASP A CA 1
ATOM 1444 C C . ASP A 1 187 ? -12.365 7.219 11.574 1.00 83.94 187 ASP A C 1
ATOM 1446 O 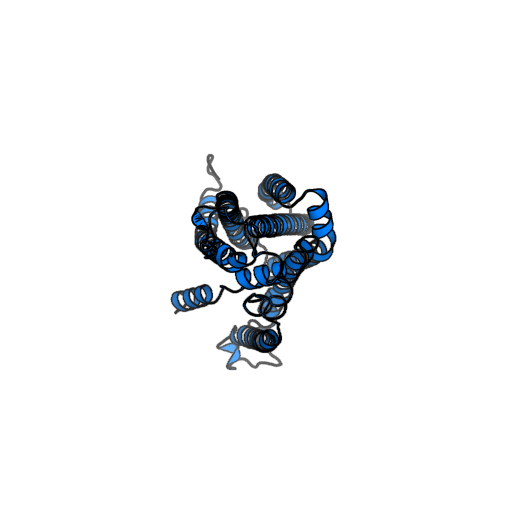O . ASP A 1 187 ? -11.963 7.985 10.697 1.00 83.94 187 ASP A O 1
ATOM 1450 N N . VAL A 1 188 ? -11.737 6.075 11.871 1.00 83.38 188 VAL A N 1
ATOM 1451 C CA . VAL A 1 188 ? -10.538 5.604 11.158 1.00 83.38 188 VAL A CA 1
ATOM 1452 C C . VAL A 1 188 ? -10.845 5.382 9.674 1.00 83.38 188 VAL A C 1
ATOM 1454 O O . VAL A 1 188 ? -10.091 5.835 8.813 1.00 83.38 188 VAL A O 1
ATOM 1457 N N . GLY A 1 189 ? -11.979 4.745 9.362 1.00 81.38 189 GLY A N 1
ATOM 1458 C CA . GLY A 1 189 ? -12.439 4.548 7.986 1.00 81.38 189 GLY A CA 1
ATOM 1459 C C . GLY A 1 189 ? -12.657 5.865 7.233 1.00 81.38 189 GLY A C 1
ATOM 1460 O O . GLY A 1 189 ? -12.251 5.984 6.075 1.00 81.38 189 GLY A O 1
ATOM 1461 N N . ASN A 1 190 ? -13.223 6.878 7.893 1.00 84.38 190 ASN A N 1
ATOM 1462 C CA . ASN A 1 190 ? -13.419 8.206 7.313 1.00 84.38 190 ASN A CA 1
ATOM 1463 C C . ASN A 1 190 ? -12.079 8.891 7.005 1.00 84.38 190 ASN A C 1
ATOM 1465 O O . ASN A 1 190 ? -11.896 9.388 5.895 1.00 84.38 190 ASN A O 1
ATOM 1469 N N . VAL A 1 191 ? -11.118 8.857 7.938 1.00 85.94 191 VAL A N 1
ATOM 1470 C CA . VAL A 1 191 ? -9.768 9.412 7.722 1.00 85.94 191 VAL A CA 1
ATOM 1471 C C . VAL A 1 191 ? -9.077 8.724 6.541 1.00 85.94 191 VAL A C 1
ATOM 1473 O O . VAL A 1 191 ? -8.540 9.399 5.664 1.00 85.94 191 VAL A O 1
ATOM 1476 N N . LEU A 1 192 ? -9.137 7.390 6.463 1.00 81.62 192 LEU A N 1
ATOM 1477 C CA . LEU A 1 192 ? -8.573 6.631 5.341 1.00 81.62 192 LEU A CA 1
ATOM 1478 C C . LEU A 1 192 ? -9.249 6.967 4.007 1.00 81.62 192 LEU A C 1
ATOM 1480 O O . LEU A 1 192 ? -8.565 7.088 2.994 1.00 81.62 192 LEU A O 1
ATOM 1484 N N . THR A 1 193 ? -10.570 7.149 4.003 1.00 84.56 193 THR A N 1
ATOM 1485 C CA . THR A 1 193 ? -11.333 7.494 2.795 1.00 84.56 193 THR A CA 1
ATOM 1486 C C . THR A 1 193 ? -10.943 8.876 2.272 1.00 84.56 193 THR A C 1
ATOM 1488 O O . THR A 1 193 ? -10.665 9.026 1.082 1.00 84.56 193 THR A O 1
ATOM 1491 N N . ILE A 1 194 ? -10.852 9.875 3.159 1.00 87.06 194 ILE A N 1
ATOM 1492 C CA . ILE A 1 194 ? -10.396 11.232 2.816 1.00 87.06 194 ILE A CA 1
ATOM 1493 C C . ILE A 1 194 ? -8.968 11.178 2.254 1.00 87.06 194 ILE A C 1
ATOM 1495 O O . ILE A 1 194 ? -8.694 11.747 1.193 1.00 87.06 194 ILE A O 1
ATOM 1499 N N . SER A 1 195 ? -8.076 10.436 2.917 1.00 86.38 195 SER A N 1
ATOM 1500 C CA . SER A 1 195 ? -6.710 10.199 2.440 1.00 86.38 195 SER A CA 1
ATOM 1501 C C . SER A 1 195 ? -6.671 9.525 1.068 1.00 86.38 195 SER A C 1
ATOM 1503 O O . SER A 1 195 ? -5.869 9.918 0.223 1.00 86.38 195 SER A O 1
ATOM 1505 N N . GLY A 1 196 ? -7.555 8.560 0.807 1.00 84.00 196 GLY A N 1
ATOM 1506 C CA . GLY A 1 196 ? -7.671 7.878 -0.482 1.00 84.00 196 GLY A CA 1
ATOM 1507 C C . GLY A 1 196 ? -8.086 8.812 -1.620 1.00 84.00 196 GLY A C 1
ATOM 1508 O O . GLY A 1 196 ? -7.486 8.774 -2.693 1.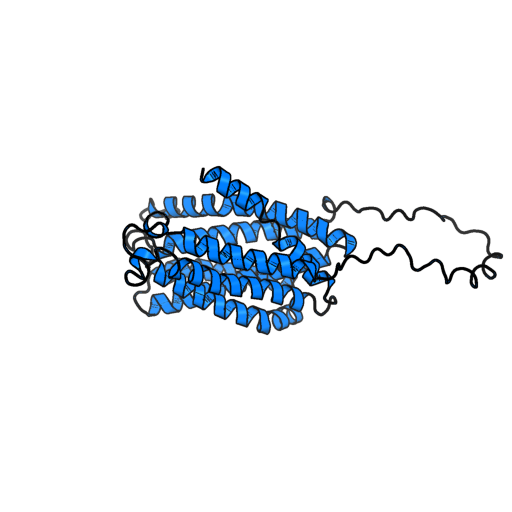00 84.00 196 GLY A O 1
ATOM 1509 N N . VAL A 1 197 ? -9.058 9.702 -1.392 1.00 88.06 197 VAL A N 1
ATOM 1510 C CA . VAL A 1 197 ? -9.475 10.699 -2.398 1.00 88.06 197 VAL A CA 1
ATOM 1511 C C . VAL A 1 197 ? -8.326 11.653 -2.723 1.00 88.06 197 VAL A C 1
ATOM 1513 O O . VAL A 1 197 ? -8.017 11.874 -3.896 1.00 88.06 197 VAL A O 1
ATOM 1516 N N . ALA A 1 198 ? -7.648 12.175 -1.697 1.00 88.56 198 ALA A N 1
ATOM 1517 C CA . ALA A 1 198 ? -6.494 13.051 -1.882 1.00 88.56 198 ALA A CA 1
ATOM 1518 C C . ALA A 1 198 ? -5.355 12.349 -2.642 1.00 88.56 198 ALA A C 1
ATOM 1520 O O . ALA A 1 198 ? -4.731 12.952 -3.516 1.00 88.56 198 ALA A O 1
ATOM 1521 N N . LEU A 1 199 ? -5.126 11.063 -2.359 1.00 86.69 199 LEU A N 1
ATOM 1522 C CA . LEU A 1 199 ? -4.134 10.236 -3.042 1.00 86.69 199 LEU A CA 1
ATOM 1523 C C . LEU A 1 199 ? -4.423 10.113 -4.542 1.00 86.69 199 LEU A C 1
ATOM 1525 O O . LEU A 1 199 ? -3.516 10.286 -5.353 1.00 86.69 199 LEU A O 1
ATOM 1529 N N . VAL A 1 200 ? -5.677 9.842 -4.918 1.00 86.69 200 VAL A N 1
ATOM 1530 C CA . VAL A 1 200 ? -6.082 9.728 -6.329 1.00 86.69 200 VAL A CA 1
ATOM 1531 C C . VAL A 1 200 ? -5.851 11.049 -7.063 1.00 86.69 200 VAL A C 1
ATOM 1533 O O . VAL A 1 200 ? -5.259 11.053 -8.143 1.00 86.69 200 VAL A O 1
ATOM 1536 N N . ILE A 1 201 ? -6.246 12.176 -6.460 1.00 89.38 201 ILE A N 1
ATOM 1537 C CA . ILE A 1 201 ? -6.034 13.511 -7.041 1.00 89.38 201 ILE A CA 1
ATOM 1538 C C . ILE A 1 201 ? -4.537 13.776 -7.228 1.00 89.38 201 ILE A C 1
ATOM 1540 O O . ILE A 1 201 ? -4.114 14.162 -8.321 1.00 89.38 201 ILE A O 1
ATOM 1544 N N . TYR A 1 202 ? -3.729 13.533 -6.192 1.00 89.62 202 TYR A N 1
ATOM 1545 C CA . TYR A 1 202 ? -2.279 13.712 -6.236 1.00 89.62 202 TYR A CA 1
ATOM 1546 C C . TYR A 1 202 ? -1.631 12.874 -7.343 1.00 89.62 202 TYR A C 1
ATOM 1548 O O . TYR A 1 202 ? -0.818 13.384 -8.115 1.00 89.62 202 TYR A O 1
ATOM 1556 N N . GLN A 1 203 ? -2.006 11.600 -7.445 1.00 84.25 203 GLN A N 1
ATOM 1557 C CA . GLN A 1 203 ? -1.377 10.669 -8.370 1.00 84.25 203 GLN A CA 1
ATOM 1558 C C . GLN A 1 203 ? -1.717 10.982 -9.834 1.00 84.25 203 GLN A C 1
ATOM 1560 O O . GLN A 1 203 ? -0.844 10.883 -10.694 1.00 84.25 203 GLN A O 1
ATOM 1565 N N . LEU A 1 204 ? -2.959 11.382 -10.123 1.00 83.69 204 LEU A N 1
ATOM 1566 C CA . LEU A 1 204 ? -3.392 11.705 -11.486 1.00 83.69 204 LEU A CA 1
ATOM 1567 C C . LEU A 1 204 ? -2.873 13.059 -11.981 1.00 83.69 204 LEU A C 1
ATOM 1569 O O . LEU A 1 204 ? -2.683 13.223 -13.183 1.00 83.69 204 LEU A O 1
ATOM 1573 N N . SER A 1 205 ? -2.653 14.019 -11.078 1.00 85.94 205 SER A N 1
ATOM 1574 C CA . SER A 1 205 ? -2.252 15.383 -11.440 1.00 85.94 205 SER A CA 1
ATOM 1575 C C . SER A 1 205 ? -0.800 15.680 -11.064 1.00 85.94 205 SER A C 1
ATOM 1577 O O . SER A 1 205 ? 0.067 15.781 -11.928 1.00 85.94 205 SER A O 1
ATOM 1579 N N . LEU A 1 206 ? -0.515 15.806 -9.769 1.00 87.81 206 LEU A N 1
ATOM 1580 C CA . LEU A 1 206 ? 0.716 16.400 -9.260 1.00 87.81 206 LEU A CA 1
ATOM 1581 C C . LEU A 1 206 ? 1.947 15.499 -9.419 1.00 87.81 206 LEU A C 1
ATOM 1583 O O . LEU A 1 206 ? 3.036 16.008 -9.685 1.00 87.81 206 LEU A O 1
ATOM 1587 N N . TYR A 1 207 ? 1.786 14.176 -9.311 1.00 86.50 207 TYR A N 1
ATOM 1588 C CA . TYR A 1 207 ? 2.910 13.235 -9.384 1.00 86.50 207 TYR A CA 1
ATOM 1589 C C . TYR A 1 207 ? 3.719 13.374 -10.683 1.00 86.50 207 TYR A C 1
ATOM 1591 O O . TYR A 1 207 ? 4.946 13.371 -10.649 1.00 86.50 207 TYR A O 1
ATOM 1599 N N . GLN A 1 208 ? 3.051 13.563 -11.823 1.00 82.38 208 GLN A N 1
ATOM 1600 C CA . GLN A 1 208 ? 3.713 13.676 -13.129 1.00 82.38 208 GLN A CA 1
ATOM 1601 C C . 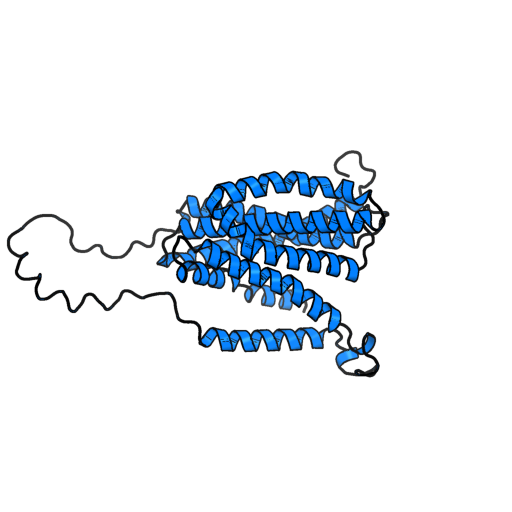GLN A 1 208 ? 4.573 14.935 -13.239 1.00 82.38 208 GLN A C 1
ATOM 1603 O O . GLN A 1 208 ? 5.681 14.892 -13.770 1.00 82.38 208 GLN A O 1
ATOM 1608 N N . TYR A 1 209 ? 4.078 16.063 -12.724 1.00 85.62 209 TYR A N 1
ATOM 1609 C CA . TYR A 1 209 ? 4.840 17.310 -12.699 1.00 85.62 209 TYR A CA 1
ATOM 1610 C C . TYR A 1 209 ? 6.059 17.187 -11.787 1.00 85.62 209 TYR A C 1
ATOM 1612 O O . TYR A 1 209 ? 7.155 17.607 -12.153 1.00 85.62 209 TYR A O 1
ATOM 1620 N N . MET A 1 210 ? 5.876 16.563 -10.623 1.00 87.12 210 MET A N 1
ATOM 1621 C CA . MET A 1 210 ? 6.946 16.324 -9.660 1.00 87.12 210 MET A CA 1
ATOM 1622 C C . MET A 1 210 ? 8.026 15.382 -10.217 1.00 87.12 210 MET A C 1
ATOM 1624 O O . MET A 1 210 ? 9.215 15.634 -10.018 1.00 87.12 210 MET A O 1
ATOM 1628 N N . GLU A 1 211 ? 7.638 14.324 -10.937 1.00 86.00 211 GLU A N 1
ATOM 1629 C CA . GLU A 1 211 ? 8.582 13.357 -11.518 1.00 86.00 211 GLU A CA 1
ATOM 1630 C C . GLU A 1 211 ? 9.397 13.971 -12.654 1.00 86.00 211 GLU A C 1
ATOM 1632 O O . GLU A 1 211 ? 10.615 13.797 -12.678 1.00 86.00 211 GLU A O 1
ATOM 1637 N N . LYS A 1 212 ? 8.774 14.790 -13.508 1.00 85.56 212 LYS A N 1
ATOM 1638 C CA . LYS A 1 212 ? 9.486 15.543 -14.551 1.00 85.56 212 LYS A CA 1
ATOM 1639 C C . LYS A 1 212 ? 10.442 16.597 -13.988 1.00 85.56 212 LYS A C 1
ATOM 1641 O O . LYS A 1 212 ? 11.491 16.831 -14.579 1.00 85.56 212 LYS A O 1
ATOM 1646 N N . ALA A 1 213 ? 10.092 17.236 -12.871 1.00 87.81 213 ALA A N 1
ATOM 1647 C CA . ALA A 1 213 ? 10.895 18.311 -12.289 1.00 87.81 213 ALA A CA 1
ATOM 1648 C C . ALA A 1 213 ? 12.117 17.806 -11.503 1.00 87.81 213 ALA A C 1
ATOM 1650 O O . ALA A 1 213 ? 13.197 18.381 -11.614 1.00 87.81 213 ALA A O 1
ATOM 1651 N N . CYS A 1 214 ? 11.959 16.752 -10.695 1.00 87.19 214 CYS A N 1
ATOM 1652 C CA . CYS A 1 214 ? 13.002 16.288 -9.768 1.00 87.19 214 CYS A CA 1
ATOM 1653 C C . CYS A 1 214 ? 13.623 14.935 -10.152 1.00 87.19 214 CYS A C 1
ATOM 1655 O O . CYS A 1 214 ? 14.597 14.507 -9.527 1.00 87.19 214 CYS A O 1
ATOM 1657 N N . GLY A 1 215 ? 13.055 14.240 -11.141 1.00 87.88 215 GLY A N 1
ATOM 1658 C CA . GLY A 1 215 ? 13.388 12.854 -11.452 1.00 87.88 215 GLY A CA 1
ATOM 1659 C C . GLY A 1 215 ? 12.972 11.876 -10.340 1.00 87.88 215 GLY A C 1
ATOM 1660 O O . GLY A 1 215 ? 12.664 12.271 -9.210 1.00 87.88 215 GLY A O 1
ATOM 1661 N N . PRO A 1 216 ? 12.990 10.561 -10.609 1.00 85.50 216 PRO A N 1
ATOM 1662 C CA . PRO A 1 216 ? 12.551 9.573 -9.626 1.00 85.50 216 PRO A CA 1
ATOM 1663 C C . PRO A 1 216 ? 13.497 9.455 -8.423 1.00 85.50 216 PRO A C 1
ATOM 1665 O O . PRO A 1 216 ? 13.038 9.266 -7.298 1.00 85.50 216 PRO A O 1
ATOM 1668 N N . VAL A 1 217 ? 14.811 9.614 -8.619 1.00 89.50 217 VAL A N 1
ATOM 1669 C CA . VAL A 1 217 ? 15.789 9.550 -7.516 1.00 89.50 217 VAL A CA 1
ATOM 1670 C C . VAL A 1 217 ? 15.615 10.736 -6.568 1.00 89.50 217 VAL A C 1
ATOM 1672 O O . VAL A 1 217 ? 15.499 10.533 -5.359 1.00 89.50 217 VAL A O 1
ATOM 1675 N N . GLY A 1 218 ? 15.527 11.957 -7.110 1.00 90.06 218 GLY A N 1
ATOM 1676 C CA . GLY A 1 218 ? 15.310 13.165 -6.316 1.00 90.06 218 GLY A CA 1
ATOM 1677 C C . GLY A 1 218 ? 13.995 13.103 -5.543 1.00 90.06 218 GLY A C 1
ATOM 1678 O O . GLY A 1 218 ? 13.973 13.379 -4.346 1.00 90.06 218 GLY A O 1
ATOM 1679 N N . LEU A 1 219 ? 12.914 12.634 -6.176 1.00 90.00 219 LEU A N 1
ATOM 1680 C CA . LEU A 1 219 ? 11.637 12.440 -5.488 1.00 90.00 219 LEU A CA 1
ATOM 1681 C C . LEU A 1 219 ? 11.704 11.430 -4.347 1.00 90.00 219 LEU A C 1
ATOM 1683 O O . LEU A 1 219 ? 11.159 11.706 -3.282 1.00 90.00 219 LEU A O 1
ATOM 1687 N N . ALA A 1 220 ? 12.352 10.280 -4.545 1.00 88.56 220 ALA A N 1
ATOM 1688 C CA . ALA A 1 220 ? 12.485 9.280 -3.489 1.00 88.56 220 ALA A CA 1
ATOM 1689 C C . ALA A 1 220 ? 13.284 9.824 -2.290 1.00 88.56 220 ALA A C 1
ATOM 1691 O O . ALA A 1 220 ? 12.921 9.572 -1.142 1.00 88.56 220 ALA A O 1
ATOM 1692 N N . GLN A 1 221 ? 14.331 10.616 -2.542 1.00 90.94 221 GLN A N 1
ATOM 1693 C CA . GLN A 1 221 ? 15.129 11.258 -1.493 1.00 90.94 221 GLN A CA 1
ATOM 1694 C C . GLN A 1 221 ? 14.339 12.330 -0.739 1.00 90.94 221 GLN A C 1
ATOM 1696 O O . GLN A 1 221 ? 14.293 12.305 0.490 1.00 90.94 221 GLN A O 1
ATOM 1701 N N . ILE A 1 222 ? 13.682 13.238 -1.465 1.00 91.38 222 ILE A N 1
ATOM 1702 C CA . ILE A 1 222 ? 12.851 14.300 -0.886 1.00 91.38 222 ILE A CA 1
ATOM 1703 C C . ILE A 1 222 ? 11.741 13.676 -0.033 1.00 91.38 222 ILE A C 1
ATOM 1705 O O . ILE A 1 222 ? 11.601 14.011 1.142 1.00 91.38 222 ILE A O 1
ATOM 1709 N N . ALA A 1 223 ? 11.001 12.712 -0.585 1.00 90.25 223 ALA A N 1
ATOM 1710 C CA . ALA A 1 223 ? 9.940 12.002 0.122 1.00 90.25 223 ALA A CA 1
ATOM 1711 C C . ALA A 1 223 ? 10.471 11.277 1.375 1.00 90.25 223 ALA A C 1
ATOM 1713 O O . ALA A 1 223 ? 9.868 11.369 2.445 1.00 90.25 223 ALA A O 1
ATOM 1714 N N . GLY A 1 224 ? 11.637 10.630 1.279 1.00 88.56 224 GLY A N 1
ATOM 1715 C CA . GLY A 1 224 ? 12.317 10.015 2.419 1.00 88.56 224 GLY A CA 1
ATOM 1716 C C . GLY A 1 224 ? 12.630 11.010 3.541 1.00 88.56 224 GLY A C 1
ATOM 1717 O O . GLY A 1 224 ? 12.305 10.742 4.696 1.00 88.56 224 GLY A O 1
ATOM 1718 N N . ILE A 1 225 ? 13.182 12.181 3.214 1.00 91.88 225 ILE A N 1
ATOM 1719 C CA . ILE A 1 225 ? 13.526 13.221 4.197 1.00 91.88 225 ILE A CA 1
ATOM 1720 C C . ILE A 1 225 ? 12.268 13.778 4.870 1.00 91.88 225 ILE A C 1
ATOM 1722 O O . ILE A 1 225 ? 12.216 13.858 6.095 1.00 91.88 225 ILE A O 1
ATOM 1726 N N . PHE A 1 226 ? 11.232 14.109 4.093 1.00 90.88 226 PHE A N 1
ATOM 1727 C CA . PHE A 1 226 ? 9.976 14.648 4.626 1.00 90.88 226 PHE A CA 1
ATOM 1728 C C . PHE A 1 226 ? 9.157 13.621 5.421 1.00 90.88 226 PHE A C 1
ATOM 1730 O O . PHE A 1 226 ? 8.341 14.016 6.253 1.00 90.88 226 PHE A O 1
ATOM 1737 N N . SER A 1 227 ? 9.390 12.318 5.234 1.00 90.44 227 SER A N 1
ATOM 1738 C CA . SER A 1 227 ? 8.700 11.280 6.012 1.00 90.44 227 SER A CA 1
ATOM 1739 C C . SER A 1 227 ? 9.007 11.359 7.516 1.00 90.44 227 SER A C 1
ATOM 1741 O O . SER A 1 227 ? 8.113 11.163 8.338 1.00 90.44 227 SER A O 1
ATOM 1743 N N . ILE A 1 228 ? 10.239 11.726 7.887 1.00 90.81 228 ILE A N 1
ATOM 1744 C CA . ILE A 1 228 ? 10.713 11.771 9.276 1.00 90.81 228 ILE A CA 1
ATOM 1745 C C . ILE A 1 228 ? 9.957 12.815 10.120 1.00 90.81 228 ILE A C 1
ATOM 1747 O O . ILE A 1 228 ? 9.361 12.422 11.126 1.00 90.81 228 ILE A O 1
ATOM 1751 N N . PRO A 1 229 ? 9.915 14.114 9.749 1.00 92.69 229 PRO A N 1
ATOM 1752 C CA . PRO A 1 229 ? 9.231 15.127 10.553 1.00 92.69 229 PRO A CA 1
ATOM 1753 C C . PRO A 1 229 ? 7.727 14.862 10.660 1.00 92.69 229 PRO A C 1
ATOM 1755 O O . PRO A 1 229 ? 7.122 15.129 11.696 1.00 92.69 229 PRO A O 1
ATOM 1758 N N . ILE A 1 230 ? 7.115 14.283 9.623 1.00 91.94 230 ILE A N 1
ATOM 1759 C CA . ILE A 1 230 ? 5.698 13.914 9.659 1.00 91.94 230 ILE A CA 1
ATOM 1760 C C . ILE A 1 230 ? 5.456 12.830 10.698 1.00 91.94 230 ILE A C 1
ATOM 1762 O O . ILE A 1 230 ? 4.549 12.976 11.506 1.00 91.94 230 ILE A O 1
ATOM 1766 N N . LEU A 1 231 ? 6.268 11.774 10.733 1.00 89.44 231 LEU A N 1
ATOM 1767 C CA . LEU A 1 231 ? 6.131 10.715 11.737 1.00 89.44 231 LEU A CA 1
ATOM 1768 C C . LEU A 1 231 ? 6.383 11.236 13.154 1.00 89.44 231 LEU A C 1
ATOM 1770 O O . LEU A 1 231 ? 5.643 10.895 14.073 1.00 89.44 231 LEU A O 1
ATOM 1774 N N . GLN A 1 232 ? 7.365 12.124 13.317 1.00 90.06 232 GLN A N 1
ATOM 1775 C CA . GLN A 1 232 ? 7.638 12.788 14.593 1.00 90.06 232 GLN A CA 1
ATOM 1776 C C . GLN A 1 232 ? 6.496 13.699 15.052 1.00 90.06 232 GLN A C 1
ATOM 1778 O O . GLN A 1 232 ? 6.389 13.966 16.243 1.00 90.06 232 GLN A O 1
ATOM 1783 N N . SER A 1 233 ? 5.626 14.154 14.145 1.00 90.25 233 SER A N 1
ATOM 1784 C CA . SER A 1 233 ? 4.476 14.981 14.514 1.00 90.25 233 SER A CA 1
ATOM 1785 C C . SER A 1 233 ? 3.362 14.201 15.231 1.00 90.25 233 SER A C 1
ATOM 1787 O O . SER A 1 233 ? 2.642 14.796 16.027 1.00 90.25 233 SER A O 1
ATOM 1789 N N . TYR A 1 234 ? 3.234 12.881 15.028 1.00 88.69 234 TYR A N 1
ATOM 1790 C CA . TYR A 1 234 ? 2.096 12.083 15.527 1.00 88.69 234 TYR A CA 1
ATOM 1791 C C . TYR A 1 234 ? 1.888 12.139 17.051 1.00 88.69 234 TYR A C 1
ATOM 1793 O O . TYR A 1 234 ? 0.746 12.347 17.470 1.00 88.69 234 TYR A O 1
ATOM 1801 N N . PRO A 1 235 ? 2.934 12.032 17.895 1.00 85.31 235 PRO A N 1
ATOM 1802 C CA . PRO A 1 235 ? 2.788 12.207 19.340 1.00 85.31 235 PRO A CA 1
ATOM 1803 C C . PRO A 1 235 ? 2.232 13.584 19.726 1.00 85.31 235 PRO A C 1
ATOM 1805 O O . PRO A 1 235 ? 1.389 13.683 20.612 1.00 85.31 235 PRO A O 1
ATOM 1808 N N . PHE A 1 236 ? 2.639 14.648 19.025 1.00 86.81 236 PHE A N 1
ATOM 1809 C CA . PHE A 1 236 ? 2.120 15.999 19.264 1.00 86.81 236 PHE A CA 1
ATOM 1810 C C . PHE A 1 236 ? 0.674 16.149 18.790 1.00 86.81 236 PHE A C 1
ATOM 1812 O O . PHE A 1 236 ? -0.113 16.847 19.425 1.00 86.81 236 PHE A O 1
ATOM 1819 N N . ILE A 1 237 ? 0.298 15.469 17.702 1.00 86.75 237 ILE A N 1
ATOM 1820 C CA . ILE A 1 237 ? -1.087 15.441 17.221 1.00 86.75 237 ILE A CA 1
ATOM 1821 C C . ILE A 1 237 ? -2.000 14.809 18.276 1.00 86.75 237 ILE A C 1
ATOM 1823 O O . ILE A 1 237 ? -3.080 15.340 18.511 1.00 86.75 237 ILE A O 1
ATOM 1827 N N . ALA A 1 238 ? -1.560 13.754 18.971 1.00 84.50 238 ALA A N 1
ATOM 1828 C CA . ALA A 1 238 ? -2.332 13.136 20.057 1.00 84.50 238 ALA A CA 1
ATOM 1829 C C . ALA 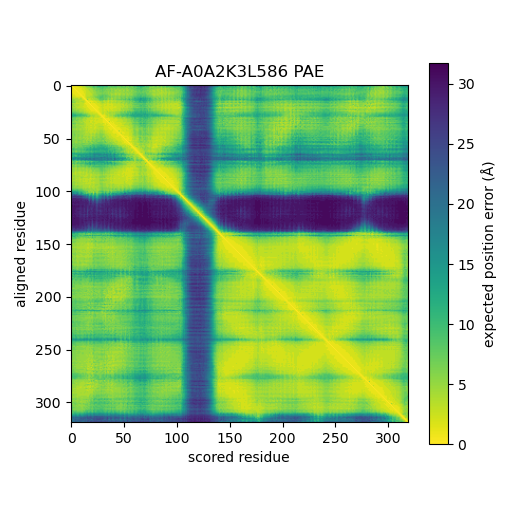A 1 238 ? -2.612 14.062 21.253 1.00 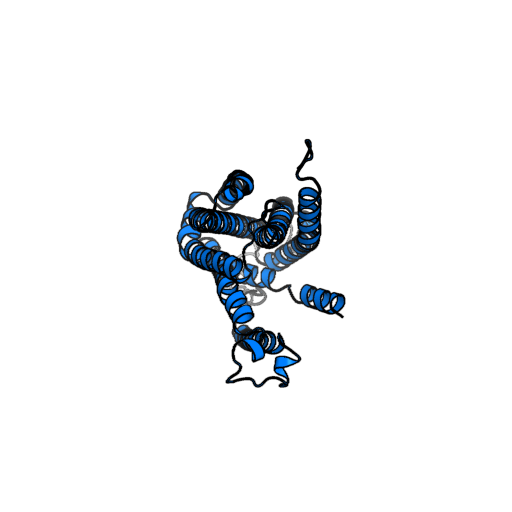84.50 238 ALA A C 1
ATOM 1831 O O . ALA A 1 238 ? -3.531 13.786 22.019 1.00 84.50 238 ALA A O 1
ATOM 1832 N N . MET A 1 239 ? -1.871 15.163 21.415 1.00 85.19 239 MET A N 1
ATOM 1833 C CA . MET A 1 239 ? -2.153 16.152 22.464 1.00 85.19 239 MET A CA 1
ATOM 1834 C C . MET A 1 239 ? -3.346 17.061 22.125 1.00 85.19 239 MET A C 1
ATOM 1836 O O . MET A 1 239 ? -3.854 17.767 22.996 1.00 85.19 239 MET A O 1
ATOM 1840 N N . LEU A 1 240 ? -3.789 17.079 20.864 1.00 86.75 240 LEU A N 1
ATOM 1841 C CA . LEU A 1 240 ? -4.966 17.829 20.432 1.00 86.75 240 LEU A CA 1
ATOM 1842 C C . LEU A 1 240 ? -6.248 17.072 20.793 1.00 86.75 240 LEU A C 1
ATOM 1844 O O . LEU A 1 240 ? -6.268 15.852 20.920 1.00 86.75 240 LEU A O 1
ATOM 1848 N N . SER A 1 241 ? -7.360 17.800 20.897 1.00 86.00 241 SER A N 1
ATOM 1849 C CA . SER A 1 241 ? -8.675 17.214 21.169 1.00 86.00 241 SER A CA 1
ATOM 1850 C C . SER A 1 241 ? -9.750 17.736 20.212 1.00 86.00 241 SER A C 1
ATOM 1852 O O . SER A 1 241 ? -9.609 18.785 19.576 1.00 86.00 241 SER A O 1
ATOM 1854 N N . GLY A 1 242 ? -10.831 16.964 20.080 1.00 87.31 242 GLY A N 1
ATOM 1855 C CA . GLY A 1 242 ? -12.009 17.332 19.295 1.00 87.31 242 GLY A CA 1
ATOM 1856 C C . GLY A 1 242 ? -11.746 17.463 17.791 1.00 87.31 242 GLY A C 1
ATOM 1857 O O . GLY A 1 242 ? -11.038 16.662 17.184 1.00 87.31 242 GLY A O 1
ATOM 1858 N N . ILE A 1 243 ? -12.344 18.485 17.176 1.00 87.69 243 ILE A N 1
ATOM 1859 C CA . ILE A 1 243 ? -12.311 18.699 15.719 1.00 87.69 243 ILE A CA 1
ATOM 1860 C C . ILE A 1 243 ? -10.889 19.003 15.226 1.00 87.69 243 ILE A C 1
ATOM 1862 O O . ILE A 1 243 ? -10.503 18.556 14.147 1.00 87.69 243 ILE A O 1
ATOM 1866 N N . ALA A 1 244 ? -10.092 19.723 16.022 1.00 89.88 244 ALA A N 1
ATOM 1867 C CA . ALA A 1 244 ? -8.713 20.054 15.668 1.00 89.88 244 ALA A CA 1
ATOM 1868 C C . ALA A 1 244 ? -7.858 18.789 15.503 1.00 89.88 244 ALA A C 1
ATOM 1870 O O . ALA A 1 244 ? -7.139 18.668 14.514 1.00 89.88 244 ALA A O 1
ATOM 1871 N N . LEU A 1 245 ? -8.001 17.818 16.415 1.00 89.25 245 LEU A N 1
ATOM 1872 C CA . LEU A 1 245 ? -7.353 16.511 16.300 1.00 89.25 245 LEU A CA 1
ATOM 1873 C C . LEU A 1 245 ? -7.736 15.827 14.985 1.00 89.25 245 LEU A C 1
ATOM 1875 O O . LEU A 1 245 ? -6.855 15.415 14.235 1.00 89.25 245 LEU A O 1
ATOM 1879 N N . TYR A 1 246 ? -9.038 15.749 14.689 1.00 88.50 246 TYR A N 1
ATOM 1880 C CA . TYR A 1 246 ? -9.549 15.088 13.487 1.00 88.50 246 TYR A CA 1
ATOM 1881 C C . TYR A 1 246 ? -9.006 15.712 12.189 1.00 88.50 246 TYR A C 1
ATOM 1883 O O . TYR A 1 246 ? -8.574 14.998 11.281 1.00 88.50 246 TYR A O 1
ATOM 1891 N N . ILE A 1 247 ? -8.973 17.045 12.107 1.00 90.88 247 ILE A N 1
ATOM 1892 C CA . ILE A 1 247 ? -8.438 17.769 10.946 1.00 90.88 247 ILE A CA 1
ATOM 1893 C C . ILE A 1 247 ? -6.935 17.519 10.800 1.00 90.88 247 ILE A C 1
ATOM 1895 O O . ILE A 1 247 ? -6.474 17.148 9.721 1.00 90.88 247 ILE A O 1
ATOM 1899 N N . VAL A 1 248 ? -6.167 17.694 11.878 1.00 92.94 248 VAL A N 1
ATOM 1900 C CA . VAL A 1 248 ? -4.705 17.578 11.825 1.00 92.94 248 VAL A CA 1
ATOM 1901 C C . VAL A 1 248 ? -4.279 16.141 11.529 1.00 92.94 248 VAL A C 1
ATOM 1903 O O . VAL A 1 248 ? -3.392 15.939 10.699 1.00 92.94 248 VAL A O 1
ATOM 1906 N N . ILE A 1 249 ? -4.937 15.135 12.119 1.00 91.62 249 ILE A N 1
ATOM 1907 C CA . ILE A 1 249 ? -4.620 13.736 11.816 1.00 91.62 249 ILE A CA 1
ATOM 1908 C C . ILE A 1 249 ? -4.983 13.367 10.377 1.00 91.62 249 ILE A C 1
ATOM 1910 O O . ILE A 1 249 ? -4.246 12.620 9.736 1.00 91.62 249 ILE A O 1
ATOM 1914 N N . SER A 1 250 ? -6.064 13.937 9.834 1.00 91.00 250 SER A N 1
ATOM 1915 C CA . SER A 1 250 ? -6.434 13.741 8.431 1.00 91.00 250 SER A CA 1
ATOM 1916 C C . SER A 1 250 ? -5.381 14.335 7.498 1.00 91.00 250 SER A C 1
ATOM 1918 O O . SER A 1 250 ? -4.926 13.656 6.581 1.00 91.00 250 SER A O 1
ATOM 1920 N N . ILE A 1 251 ? -4.911 15.557 7.769 1.00 93.06 251 ILE A N 1
ATOM 1921 C CA . ILE A 1 251 ? -3.833 16.196 6.997 1.00 93.06 251 ILE A CA 1
ATOM 1922 C C . ILE A 1 251 ? -2.535 15.380 7.087 1.00 93.06 251 ILE A C 1
ATOM 1924 O O . ILE A 1 251 ? -1.906 15.111 6.063 1.00 93.06 251 ILE A O 1
ATOM 1928 N N . ALA A 1 252 ? -2.147 14.942 8.287 1.00 92.88 252 ALA A N 1
ATOM 1929 C CA . ALA A 1 252 ? -0.948 14.130 8.489 1.00 92.88 252 ALA A CA 1
ATOM 1930 C C . ALA A 1 252 ? -1.044 12.763 7.788 1.00 92.88 252 ALA A C 1
ATOM 1932 O O . ALA A 1 252 ? -0.059 12.292 7.212 1.00 92.88 252 ALA A O 1
ATOM 1933 N N . SER A 1 253 ? -2.229 12.143 7.793 1.00 90.50 253 SER A N 1
ATOM 1934 C CA . SER A 1 253 ? -2.508 10.894 7.080 1.00 90.50 253 SER A CA 1
ATOM 1935 C C . SER A 1 253 ? -2.422 11.085 5.563 1.00 90.50 253 SER A C 1
ATOM 1937 O O . SER A 1 253 ? -1.748 10.300 4.892 1.00 90.50 253 SER A O 1
ATOM 1939 N N . ILE A 1 254 ? -3.023 12.150 5.016 1.00 91.81 254 ILE A N 1
ATOM 1940 C CA . ILE A 1 254 ? -2.926 12.500 3.590 1.00 91.81 254 ILE A CA 1
ATOM 1941 C C . ILE A 1 254 ? -1.457 12.664 3.197 1.00 91.81 254 ILE A C 1
ATOM 1943 O O . ILE A 1 254 ? -0.990 12.030 2.250 1.00 91.81 254 ILE A O 1
ATOM 1947 N N . LEU A 1 255 ? -0.710 13.477 3.947 1.00 93.19 255 LEU A N 1
ATOM 1948 C CA . LEU A 1 255 ? 0.673 13.804 3.617 1.00 93.19 255 LEU A CA 1
ATOM 1949 C C . LEU A 1 255 ? 1.584 12.570 3.694 1.00 93.19 255 LEU A C 1
ATOM 1951 O O . LEU A 1 255 ? 2.390 12.350 2.787 1.00 93.19 255 LEU A O 1
ATOM 1955 N N . LYS A 1 256 ? 1.407 11.711 4.711 1.00 91.25 256 LYS A N 1
ATOM 1956 C CA . LYS A 1 256 ? 2.116 10.425 4.786 1.00 91.25 256 LYS A CA 1
ATOM 1957 C C . LYS A 1 256 ? 1.795 9.548 3.582 1.00 91.25 256 LYS A C 1
ATOM 1959 O O . LYS A 1 256 ? 2.713 8.963 3.007 1.00 91.25 256 LYS A O 1
ATOM 1964 N N . ASN A 1 257 ? 0.519 9.404 3.218 1.00 88.94 257 ASN A N 1
ATOM 1965 C CA . ASN A 1 257 ? 0.110 8.540 2.106 1.00 88.94 257 ASN A CA 1
ATOM 1966 C C . ASN A 1 257 ? 0.684 9.031 0.771 1.00 88.94 257 ASN A C 1
ATOM 1968 O O . ASN A 1 257 ? 1.196 8.218 0.002 1.00 88.94 257 ASN A O 1
ATOM 1972 N N . ILE A 1 258 ? 0.689 10.348 0.542 1.00 90.62 258 ILE A N 1
ATOM 1973 C CA . ILE A 1 258 ? 1.321 10.975 -0.626 1.00 90.62 258 ILE A CA 1
ATOM 1974 C C . ILE A 1 258 ? 2.821 10.660 -0.672 1.00 90.62 258 ILE A C 1
ATOM 1976 O O . ILE A 1 258 ? 3.328 10.172 -1.676 1.00 90.62 258 ILE A O 1
ATOM 1980 N N . ILE A 1 259 ? 3.543 10.870 0.429 1.00 92.06 259 ILE A N 1
ATOM 1981 C CA . ILE A 1 259 ? 4.981 10.571 0.495 1.00 92.06 259 ILE A CA 1
ATOM 1982 C C . ILE A 1 259 ? 5.252 9.090 0.243 1.00 92.06 259 ILE A C 1
ATOM 1984 O O . ILE A 1 259 ? 6.148 8.737 -0.520 1.00 92.06 259 ILE A O 1
ATOM 1988 N N . SER A 1 260 ? 4.449 8.218 0.848 1.00 89.81 260 SER A N 1
ATOM 1989 C CA . SER A 1 260 ? 4.580 6.776 0.702 1.00 89.81 260 SER A CA 1
ATOM 1990 C C . SER A 1 260 ? 4.381 6.322 -0.746 1.00 89.81 260 SER A C 1
ATOM 1992 O O . SER A 1 260 ? 5.221 5.579 -1.262 1.00 89.81 260 SER A O 1
ATOM 1994 N N . VAL A 1 261 ? 3.327 6.791 -1.426 1.00 86.69 261 VAL A N 1
ATOM 1995 C CA . VAL A 1 261 ? 3.081 6.425 -2.828 1.00 86.69 261 VAL A CA 1
ATOM 1996 C C . VAL A 1 261 ? 4.151 6.992 -3.753 1.00 86.69 261 VAL A C 1
ATOM 1998 O O . VAL A 1 261 ? 4.578 6.297 -4.677 1.00 86.69 261 VAL A O 1
ATOM 2001 N N . THR A 1 262 ? 4.642 8.203 -3.481 1.00 89.62 262 THR A N 1
ATOM 2002 C CA . THR A 1 262 ? 5.707 8.832 -4.264 1.00 89.62 262 THR A CA 1
ATOM 2003 C C . THR A 1 262 ? 6.995 8.037 -4.153 1.00 89.62 262 THR A C 1
ATOM 2005 O O . THR A 1 262 ? 7.568 7.680 -5.179 1.00 89.62 262 THR A O 1
ATOM 2008 N N . THR A 1 263 ? 7.411 7.662 -2.941 1.00 90.38 263 THR A N 1
ATOM 2009 C CA . THR A 1 263 ? 8.596 6.820 -2.732 1.00 90.38 263 THR A CA 1
ATOM 2010 C C . THR A 1 263 ? 8.453 5.469 -3.430 1.00 90.38 263 THR A C 1
ATOM 2012 O O . THR A 1 263 ? 9.352 5.058 -4.160 1.00 90.38 263 THR A O 1
ATOM 2015 N N . ILE A 1 264 ? 7.310 4.794 -3.266 1.00 87.69 264 ILE A N 1
ATOM 2016 C CA . ILE A 1 264 ? 7.047 3.488 -3.887 1.00 87.69 264 ILE A CA 1
ATOM 2017 C C . ILE A 1 264 ? 7.094 3.572 -5.417 1.00 87.69 264 ILE A C 1
ATOM 2019 O O . ILE A 1 264 ? 7.720 2.735 -6.067 1.00 87.69 264 ILE A O 1
ATOM 2023 N N . THR A 1 265 ? 6.422 4.563 -5.998 1.00 86.38 265 THR A N 1
ATOM 2024 C CA . THR A 1 265 ? 6.317 4.701 -7.455 1.00 86.38 265 THR A CA 1
ATOM 2025 C C . THR A 1 265 ? 7.669 5.084 -8.056 1.00 86.38 265 THR A C 1
ATOM 2027 O O . THR A 1 265 ? 8.085 4.495 -9.051 1.00 86.38 265 THR A O 1
ATOM 2030 N N . SER A 1 266 ? 8.410 5.981 -7.400 1.00 88.94 266 SER A N 1
ATOM 2031 C CA . SER A 1 266 ? 9.751 6.384 -7.823 1.00 88.94 266 SER A CA 1
ATOM 2032 C C . SER A 1 266 ? 10.775 5.249 -7.739 1.00 88.94 266 SER A C 1
ATOM 2034 O O . SER A 1 266 ? 11.538 5.056 -8.683 1.00 88.94 266 SER A O 1
ATOM 2036 N N . LEU A 1 267 ? 10.780 4.457 -6.658 1.00 89.50 267 LEU A N 1
ATOM 2037 C CA . LEU A 1 267 ? 11.666 3.289 -6.536 1.00 89.50 267 LEU A CA 1
ATOM 2038 C C . LEU A 1 267 ? 11.358 2.238 -7.601 1.00 89.50 267 LEU A C 1
ATOM 2040 O O . LEU A 1 267 ? 12.271 1.703 -8.224 1.00 89.50 267 LEU A O 1
ATOM 2044 N N . PHE A 1 268 ? 10.076 2.000 -7.875 1.00 85.81 268 PHE A N 1
ATOM 2045 C CA . PHE A 1 268 ? 9.671 1.084 -8.934 1.00 85.81 268 PHE A CA 1
ATOM 2046 C C . PHE A 1 268 ? 10.118 1.573 -10.323 1.00 85.81 268 PHE A C 1
ATOM 2048 O O . PHE A 1 268 ? 10.600 0.785 -11.137 1.00 85.81 268 PHE A O 1
ATOM 2055 N N . LEU A 1 269 ? 10.017 2.876 -10.599 1.00 86.31 269 LEU A N 1
ATOM 2056 C CA . LEU A 1 269 ? 10.486 3.456 -11.860 1.00 86.31 269 LEU A CA 1
ATOM 2057 C C . LEU A 1 269 ? 12.009 3.324 -12.020 1.00 86.31 269 LEU A C 1
ATOM 2059 O O . LEU A 1 269 ? 12.476 2.969 -13.100 1.00 86.31 269 LEU A O 1
ATOM 2063 N N . ILE A 1 270 ? 12.778 3.533 -10.945 1.00 89.19 270 ILE A N 1
ATOM 2064 C CA . ILE A 1 270 ? 14.240 3.335 -10.939 1.00 89.19 270 ILE A CA 1
ATOM 2065 C C . ILE A 1 270 ? 14.594 1.888 -11.301 1.00 89.19 270 ILE A C 1
ATOM 2067 O O . ILE A 1 270 ? 15.470 1.670 -12.132 1.00 89.19 270 ILE A O 1
ATOM 2071 N N . GLN A 1 271 ? 13.891 0.904 -10.737 1.00 87.69 271 GLN A N 1
ATOM 2072 C CA . GLN A 1 271 ? 14.133 -0.517 -11.018 1.00 87.69 271 GLN A CA 1
ATOM 2073 C C . GLN A 1 271 ? 13.862 -0.878 -12.480 1.00 87.69 271 GLN A C 1
ATOM 2075 O O . GLN A 1 271 ? 14.659 -1.580 -13.093 1.00 87.69 271 GLN A O 1
ATOM 2080 N N . ASN A 1 272 ? 12.771 -0.366 -13.058 1.00 85.56 272 ASN A N 1
ATOM 2081 C CA . ASN A 1 272 ? 12.432 -0.645 -14.457 1.00 85.56 272 ASN A CA 1
ATOM 2082 C C . ASN A 1 272 ? 13.349 0.073 -15.450 1.00 85.56 272 ASN A C 1
ATOM 2084 O O . ASN A 1 272 ? 13.554 -0.438 -16.548 1.00 85.56 272 ASN A O 1
ATOM 2088 N N . ARG A 1 273 ? 13.908 1.232 -15.076 1.00 85.75 273 ARG A N 1
ATOM 2089 C CA . ARG A 1 273 ? 14.940 1.924 -15.865 1.00 85.75 273 ARG A CA 1
ATOM 2090 C C . ARG A 1 273 ? 16.320 1.268 -15.735 1.00 85.75 273 ARG A C 1
ATOM 2092 O O . ARG A 1 273 ? 17.146 1.435 -16.620 1.00 85.75 273 ARG A O 1
ATOM 2099 N N . ALA A 1 274 ? 16.570 0.515 -14.662 1.00 85.81 274 ALA A N 1
ATOM 2100 C CA . ALA A 1 274 ? 17.830 -0.199 -14.446 1.00 85.81 274 ALA A CA 1
ATOM 2101 C C . ALA A 1 274 ? 17.946 -1.515 -15.241 1.00 85.81 274 ALA A C 1
ATOM 2103 O O . ALA A 1 274 ? 18.992 -2.160 -15.177 1.00 85.81 274 ALA A O 1
ATOM 2104 N N . VAL A 1 275 ? 16.883 -1.943 -15.933 1.00 85.56 275 VAL A N 1
ATOM 2105 C CA . VAL A 1 275 ? 16.785 -3.258 -16.582 1.00 85.56 275 VAL A CA 1
ATOM 2106 C C . VAL A 1 275 ? 16.158 -3.128 -17.971 1.00 85.56 275 VAL A C 1
ATOM 2108 O O . VAL A 1 275 ? 15.197 -2.381 -18.169 1.00 85.56 275 VAL A O 1
ATOM 2111 N N . GLU A 1 276 ? 16.679 -3.890 -18.933 1.00 80.06 276 GLU A N 1
ATOM 2112 C CA . GLU A 1 276 ? 16.117 -3.969 -20.282 1.00 80.06 276 GLU A CA 1
ATOM 2113 C C . GLU A 1 276 ? 14.701 -4.558 -20.293 1.00 80.06 276 GLU A C 1
ATOM 2115 O O . GLU A 1 276 ? 14.350 -5.403 -19.468 1.00 80.06 276 GLU A O 1
ATOM 2120 N N . GLN A 1 277 ? 13.894 -4.159 -21.280 1.00 74.69 277 GLN A N 1
ATOM 2121 C CA . GLN A 1 277 ? 12.477 -4.524 -21.372 1.00 74.69 277 GLN A CA 1
ATOM 2122 C C . GLN A 1 277 ? 12.224 -6.035 -21.250 1.00 74.69 277 GLN A C 1
ATOM 2124 O O . GLN A 1 277 ? 11.361 -6.438 -20.477 1.00 74.69 277 GLN A O 1
ATOM 2129 N N . HIS A 1 278 ? 13.031 -6.871 -21.910 1.00 77.75 278 HIS A N 1
ATOM 2130 C CA . HIS A 1 278 ? 12.861 -8.329 -21.894 1.00 77.75 278 HIS A CA 1
ATOM 2131 C C . HIS A 1 278 ? 13.066 -8.974 -20.507 1.00 77.75 278 HIS A C 1
ATOM 2133 O O . HIS A 1 278 ? 12.572 -10.073 -20.260 1.00 77.75 278 HIS A O 1
ATOM 2139 N N . GLN A 1 279 ? 13.765 -8.303 -19.583 1.00 80.56 279 GLN A N 1
ATOM 2140 C CA . GLN A 1 279 ? 14.024 -8.802 -18.226 1.00 80.56 279 GLN A CA 1
ATOM 2141 C C . GLN A 1 279 ? 13.219 -8.070 -17.144 1.00 80.56 279 GLN A C 1
ATOM 2143 O O . GLN A 1 279 ? 13.289 -8.460 -15.973 1.00 80.56 279 GLN A O 1
ATOM 2148 N N . ARG A 1 280 ? 12.427 -7.041 -17.492 1.00 82.12 280 ARG A N 1
ATOM 2149 C CA . ARG A 1 280 ? 11.627 -6.265 -16.522 1.00 82.12 280 ARG A CA 1
ATOM 2150 C C . ARG A 1 280 ? 10.678 -7.151 -15.725 1.00 82.12 280 ARG A C 1
ATOM 2152 O O . ARG A 1 280 ? 10.574 -6.987 -14.510 1.00 82.12 280 ARG A O 1
ATOM 2159 N N . GLY A 1 281 ? 10.039 -8.129 -16.369 1.00 80.75 281 GLY A N 1
ATOM 2160 C CA . GLY A 1 281 ? 9.174 -9.100 -15.692 1.00 80.75 281 GLY A CA 1
ATOM 2161 C C . GLY A 1 281 ? 9.907 -9.889 -14.600 1.00 80.75 281 GLY A C 1
ATOM 2162 O O . GLY A 1 281 ? 9.451 -9.941 -13.456 1.00 80.75 281 GLY A O 1
ATOM 2163 N N . ALA A 1 282 ? 11.086 -10.433 -14.917 1.00 84.62 282 ALA A N 1
ATOM 2164 C CA . ALA A 1 282 ? 11.905 -11.184 -13.965 1.00 84.62 282 ALA A CA 1
ATOM 2165 C C . ALA A 1 282 ? 12.449 -10.293 -12.833 1.00 84.62 282 ALA A C 1
ATOM 2167 O O . ALA A 1 282 ? 12.365 -10.665 -11.661 1.00 84.62 282 ALA A O 1
ATOM 2168 N N . ALA A 1 283 ? 12.938 -9.092 -13.157 1.00 87.31 283 ALA A N 1
ATOM 2169 C CA . ALA A 1 283 ? 13.425 -8.122 -12.176 1.00 87.31 283 ALA A CA 1
ATOM 2170 C C . ALA A 1 283 ? 12.324 -7.683 -11.196 1.00 87.31 283 ALA A C 1
ATOM 2172 O O . ALA A 1 283 ? 12.531 -7.681 -9.980 1.00 87.31 283 ALA A O 1
ATOM 2173 N N . ASN A 1 284 ? 11.125 -7.390 -11.708 1.00 87.12 284 ASN A N 1
ATOM 2174 C CA . ASN A 1 284 ? 9.965 -7.061 -10.884 1.00 87.12 284 ASN A CA 1
ATOM 2175 C C . ASN A 1 284 ? 9.514 -8.264 -10.040 1.00 87.12 284 ASN A C 1
ATOM 2177 O O . ASN A 1 284 ? 9.127 -8.078 -8.888 1.00 87.12 284 ASN A O 1
ATOM 2181 N N . GLY A 1 285 ? 9.623 -9.495 -10.549 1.00 86.62 285 GLY A N 1
ATOM 2182 C CA . GLY A 1 285 ? 9.368 -10.715 -9.775 1.00 86.62 285 GLY A CA 1
ATOM 2183 C C . GLY A 1 285 ? 10.307 -10.872 -8.572 1.00 86.62 285 GLY A C 1
ATOM 2184 O O . GLY A 1 285 ? 9.846 -11.100 -7.449 1.00 86.62 285 GLY A O 1
ATOM 2185 N N . ILE A 1 286 ? 11.615 -10.678 -8.779 1.00 89.81 286 ILE A N 1
ATOM 2186 C CA . ILE A 1 286 ? 12.624 -10.693 -7.703 1.00 89.81 286 ILE A CA 1
ATOM 2187 C C . ILE A 1 286 ? 12.320 -9.593 -6.680 1.00 89.81 286 ILE A C 1
ATOM 2189 O O . ILE A 1 286 ? 12.261 -9.857 -5.477 1.00 89.81 286 ILE A O 1
ATOM 2193 N N . CYS A 1 287 ? 12.067 -8.373 -7.159 1.00 89.62 287 CYS A N 1
ATOM 2194 C CA . CYS A 1 287 ? 11.729 -7.225 -6.328 1.00 89.62 287 CYS A CA 1
ATOM 2195 C C . CYS A 1 287 ? 10.495 -7.491 -5.449 1.00 89.62 287 CYS A C 1
ATOM 2197 O O . CYS A 1 287 ? 10.557 -7.358 -4.226 1.00 89.62 287 CYS A O 1
ATOM 2199 N N . MET A 1 288 ? 9.387 -7.938 -6.045 1.00 86.81 288 MET A N 1
ATOM 2200 C CA . MET A 1 288 ? 8.139 -8.211 -5.327 1.00 86.81 288 MET A CA 1
ATOM 2201 C C . MET A 1 288 ? 8.289 -9.338 -4.303 1.00 86.81 288 MET A C 1
ATOM 2203 O O . MET A 1 288 ? 7.694 -9.264 -3.226 1.00 86.81 288 MET A O 1
ATOM 2207 N N . THR A 1 289 ? 9.104 -10.351 -4.601 1.00 89.31 289 THR A N 1
ATOM 2208 C CA . THR A 1 289 ? 9.410 -11.438 -3.661 1.00 89.31 289 THR A CA 1
ATOM 2209 C C . THR A 1 289 ? 10.167 -10.907 -2.444 1.00 89.31 289 THR A C 1
ATOM 2211 O O . THR A 1 289 ? 9.758 -11.151 -1.307 1.00 89.31 289 THR A O 1
ATOM 2214 N N . ALA A 1 290 ? 11.222 -10.118 -2.672 1.00 91.00 290 ALA A N 1
ATOM 2215 C CA . ALA A 1 290 ? 12.006 -9.508 -1.603 1.00 91.00 290 ALA A CA 1
ATOM 2216 C C . ALA A 1 290 ? 11.148 -8.564 -0.742 1.00 91.00 290 ALA A C 1
ATOM 2218 O O . ALA A 1 290 ? 11.139 -8.674 0.483 1.00 91.00 290 ALA A O 1
ATOM 2219 N N . ILE A 1 291 ? 10.345 -7.703 -1.371 1.00 90.62 291 ILE A N 1
ATOM 2220 C CA . ILE A 1 291 ? 9.423 -6.798 -0.674 1.00 90.62 291 ILE A CA 1
ATOM 2221 C C . ILE A 1 291 ? 8.412 -7.574 0.169 1.00 90.62 291 ILE A C 1
ATOM 2223 O O . ILE A 1 291 ? 8.145 -7.191 1.306 1.00 90.62 291 ILE A O 1
ATOM 2227 N N . SER A 1 292 ? 7.842 -8.659 -0.362 1.00 87.25 292 SER A N 1
ATOM 2228 C CA . SER A 1 292 ? 6.823 -9.448 0.341 1.00 87.25 292 SER A CA 1
ATOM 2229 C C . SER A 1 292 ? 7.369 -10.084 1.619 1.00 87.25 292 SER A C 1
ATOM 2231 O O . SER A 1 292 ? 6.675 -10.092 2.635 1.00 87.25 292 SER A O 1
ATOM 2233 N N . LEU A 1 293 ? 8.626 -10.540 1.601 1.00 89.38 293 LEU A N 1
ATOM 2234 C CA . LEU A 1 293 ? 9.306 -11.050 2.793 1.00 89.38 293 LEU A CA 1
ATOM 2235 C C . LEU A 1 293 ? 9.402 -9.977 3.888 1.00 89.38 293 LEU A C 1
ATOM 2237 O O . LEU A 1 293 ? 9.073 -10.235 5.043 1.00 89.38 293 LEU A O 1
ATOM 2241 N N . PHE A 1 294 ? 9.794 -8.757 3.521 1.00 89.62 294 PHE A N 1
ATOM 2242 C CA . PHE A 1 294 ? 9.878 -7.638 4.461 1.00 89.62 294 PHE A CA 1
ATOM 2243 C C . PHE A 1 294 ? 8.489 -7.199 4.939 1.00 89.62 294 PHE A C 1
ATOM 2245 O O . PHE A 1 294 ? 8.281 -6.988 6.134 1.00 89.62 294 PHE A O 1
ATOM 2252 N N . LYS A 1 295 ? 7.499 -7.140 4.041 1.00 87.25 295 LYS A N 1
ATOM 2253 C CA . LYS A 1 295 ? 6.115 -6.815 4.405 1.00 87.25 295 LYS A CA 1
ATOM 2254 C C . LYS A 1 295 ? 5.516 -7.812 5.395 1.00 87.25 295 LYS A C 1
ATOM 2256 O O . LYS A 1 295 ? 4.735 -7.403 6.246 1.00 87.25 295 LYS A O 1
ATOM 2261 N N . ALA A 1 296 ? 5.884 -9.091 5.317 1.00 87.06 296 ALA A N 1
ATOM 2262 C CA . ALA A 1 296 ? 5.405 -10.108 6.251 1.00 87.06 296 ALA A CA 1
ATOM 2263 C C . ALA A 1 296 ? 5.869 -9.852 7.699 1.00 87.06 296 ALA A C 1
ATOM 2265 O O . ALA A 1 296 ? 5.138 -10.151 8.641 1.00 87.06 296 ALA A O 1
ATOM 2266 N N . ILE A 1 297 ? 7.059 -9.271 7.881 1.00 89.44 297 ILE A N 1
ATOM 2267 C CA . ILE A 1 297 ? 7.641 -8.976 9.201 1.00 89.44 297 ILE A CA 1
ATOM 2268 C C . ILE A 1 297 ? 7.022 -7.711 9.815 1.00 89.44 297 ILE A C 1
ATOM 2270 O O . ILE A 1 297 ? 6.882 -7.603 11.036 1.00 89.44 297 ILE A O 1
ATOM 2274 N N . GLY A 1 298 ? 6.634 -6.749 8.978 1.00 88.25 298 GLY A N 1
ATOM 2275 C CA . GLY A 1 298 ? 6.262 -5.409 9.418 1.00 88.25 298 GLY A CA 1
ATOM 2276 C C . GLY A 1 298 ? 5.104 -5.344 10.425 1.00 88.25 298 GLY A C 1
ATOM 2277 O O . GLY A 1 298 ? 5.341 -4.791 11.498 1.00 88.25 298 GLY A O 1
ATOM 2278 N N . PRO A 1 299 ? 3.919 -5.946 10.193 1.00 88.81 299 PRO A N 1
ATOM 2279 C CA . PRO A 1 299 ? 2.819 -5.915 11.164 1.00 88.81 299 PRO A CA 1
ATOM 2280 C C . PRO A 1 299 ? 3.184 -6.532 12.520 1.00 88.81 299 PRO A C 1
ATOM 2282 O O . PRO A 1 299 ? 2.898 -5.955 13.566 1.00 88.81 299 PRO A O 1
ATOM 2285 N N . ALA A 1 300 ? 3.889 -7.670 12.515 1.00 88.69 300 ALA A N 1
ATOM 2286 C CA . ALA A 1 300 ? 4.333 -8.323 13.745 1.00 88.69 300 ALA A CA 1
ATOM 2287 C C . ALA A 1 300 ? 5.301 -7.429 14.536 1.00 88.69 300 ALA A C 1
ATOM 2289 O O . ALA A 1 300 ? 5.161 -7.284 15.752 1.00 88.69 300 ALA A O 1
ATOM 2290 N N . SER A 1 301 ? 6.255 -6.795 13.846 1.00 89.81 301 SER A N 1
ATOM 2291 C CA . SER A 1 301 ? 7.199 -5.865 14.474 1.00 89.81 301 SER A CA 1
ATOM 2292 C C . SER A 1 301 ? 6.510 -4.595 14.989 1.00 89.81 301 SER A C 1
ATOM 2294 O O . SER A 1 301 ? 6.679 -4.252 16.157 1.00 89.81 301 SER A O 1
ATOM 2296 N N . GLY A 1 302 ? 5.668 -3.951 14.176 1.00 88.69 302 GLY A N 1
ATOM 2297 C CA . GLY A 1 302 ? 4.943 -2.729 14.525 1.00 88.69 302 GLY A CA 1
ATOM 2298 C C . GLY A 1 302 ? 3.991 -2.920 15.706 1.00 88.69 302 GLY A C 1
ATOM 2299 O O . GLY A 1 302 ? 4.069 -2.173 16.680 1.00 88.69 302 GLY A O 1
ATOM 2300 N N . GLY A 1 303 ? 3.158 -3.965 15.679 1.00 88.56 303 GLY A N 1
ATOM 2301 C CA . GLY A 1 303 ? 2.247 -4.282 16.782 1.00 88.56 303 GLY A CA 1
ATOM 2302 C C . GLY A 1 303 ? 2.981 -4.609 18.087 1.00 88.56 303 GLY A C 1
ATOM 2303 O O . GLY A 1 303 ? 2.562 -4.174 19.162 1.00 88.56 303 GLY A O 1
ATOM 2304 N N . THR A 1 304 ? 4.116 -5.314 18.007 1.00 89.81 304 THR A N 1
ATOM 2305 C CA . THR A 1 304 ? 4.949 -5.615 19.184 1.00 89.81 304 THR A CA 1
ATOM 2306 C C . THR A 1 304 ? 5.577 -4.350 19.766 1.00 89.81 304 THR A C 1
ATOM 2308 O O . THR A 1 304 ? 5.527 -4.161 20.980 1.00 89.81 304 THR A O 1
ATOM 2311 N N . ILE A 1 305 ? 6.125 -3.469 18.921 1.00 90.12 305 ILE A N 1
ATOM 2312 C CA . ILE A 1 305 ? 6.718 -2.191 19.346 1.00 90.12 305 ILE A CA 1
ATOM 2313 C C . ILE A 1 305 ? 5.662 -1.305 20.013 1.00 90.12 305 ILE A C 1
ATOM 2315 O O . ILE A 1 305 ? 5.908 -0.790 21.102 1.00 90.12 305 ILE A O 1
ATOM 2319 N N . LEU A 1 306 ? 4.470 -1.185 19.419 1.00 88.38 306 LEU A N 1
ATOM 2320 C CA . LEU A 1 306 ? 3.369 -0.418 20.003 1.00 88.38 306 LEU A CA 1
ATOM 2321 C C . LEU A 1 306 ? 2.949 -0.990 21.363 1.00 88.38 306 LEU A C 1
ATOM 2323 O O . LEU A 1 306 ? 2.866 -0.257 22.344 1.00 88.38 306 LEU A O 1
ATOM 2327 N N . THR A 1 307 ? 2.750 -2.307 21.447 1.00 88.12 307 THR A N 1
ATOM 2328 C CA . THR A 1 307 ? 2.385 -2.979 22.707 1.00 88.12 307 THR A CA 1
ATOM 2329 C C . THR A 1 307 ? 3.458 -2.787 23.781 1.00 88.12 307 THR A C 1
ATOM 2331 O O . THR A 1 307 ? 3.150 -2.688 24.969 1.00 88.12 307 THR A O 1
ATOM 2334 N N . TRP A 1 308 ? 4.731 -2.765 23.386 1.00 87.44 308 TRP A N 1
ATOM 2335 C CA . TRP A 1 308 ? 5.846 -2.545 24.298 1.00 87.44 308 TRP A CA 1
ATOM 2336 C C . TRP A 1 308 ? 5.885 -1.108 24.829 1.00 87.44 308 TRP A C 1
ATOM 2338 O O . TRP A 1 308 ? 6.023 -0.941 26.041 1.00 87.44 308 TRP A O 1
ATOM 2348 N N . SER A 1 309 ? 5.676 -0.107 23.966 1.00 85.94 309 SER A N 1
ATOM 2349 C CA . SER A 1 309 ? 5.567 1.309 24.361 1.00 85.94 309 SER A CA 1
ATOM 2350 C C . SER A 1 309 ? 4.371 1.545 25.292 1.00 85.94 309 SER A C 1
ATOM 2352 O O . SER A 1 309 ? 4.524 2.095 26.378 1.00 85.94 309 SER A O 1
ATOM 2354 N N . GLN A 1 310 ? 3.199 0.978 24.986 1.00 84.31 310 GLN A N 1
ATOM 2355 C CA . GLN A 1 310 ? 2.010 1.104 25.844 1.00 84.31 310 GLN A CA 1
ATOM 2356 C C . GLN A 1 310 ? 2.203 0.541 27.264 1.00 84.31 310 GLN A C 1
ATOM 2358 O O . GLN A 1 310 ? 1.542 0.983 28.200 1.00 84.31 310 GLN A O 1
ATOM 2363 N N . LYS A 1 311 ? 3.107 -0.428 27.455 1.00 84.50 311 LYS A N 1
ATOM 2364 C CA . LYS A 1 311 ? 3.449 -0.974 28.782 1.00 84.50 311 LYS A CA 1
ATOM 2365 C C . LYS A 1 311 ? 4.469 -0.126 29.547 1.00 84.50 311 LYS A C 1
ATOM 2367 O O . LYS A 1 311 ? 4.728 -0.421 30.712 1.00 84.50 311 LYS A O 1
ATOM 2372 N N . ARG A 1 312 ? 5.092 0.860 28.901 1.00 82.06 312 ARG A N 1
ATOM 2373 C CA . ARG A 1 312 ? 6.239 1.627 29.407 1.00 82.06 312 ARG A CA 1
ATOM 2374 C C . ARG A 1 312 ? 6.023 3.142 29.358 1.00 82.06 312 ARG A C 1
ATOM 2376 O O . ARG A 1 312 ? 6.997 3.881 29.341 1.00 82.06 312 ARG A O 1
ATOM 2383 N N . LEU A 1 313 ? 4.772 3.590 29.437 1.00 72.12 313 LEU A N 1
ATOM 2384 C CA . LEU A 1 313 ? 4.400 5.012 29.389 1.00 72.12 313 LEU A CA 1
ATOM 2385 C C . LEU A 1 313 ? 5.171 5.888 30.398 1.00 72.12 313 LEU A C 1
ATOM 2387 O O . LEU A 1 313 ? 5.520 7.018 30.075 1.00 72.12 313 LEU A O 1
ATOM 2391 N N . ASP A 1 314 ? 5.492 5.351 31.581 1.00 71.62 314 ASP A N 1
ATOM 2392 C CA . ASP A 1 314 ? 6.215 6.068 32.646 1.00 71.62 314 ASP A CA 1
ATOM 2393 C C . ASP A 1 314 ? 7.744 5.837 32.634 1.00 71.62 314 ASP A C 1
ATOM 2395 O O . ASP A 1 314 ? 8.453 6.235 33.562 1.00 71.62 314 ASP A O 1
ATOM 2399 N N . ALA A 1 315 ? 8.286 5.150 31.622 1.00 70.25 315 ALA A N 1
ATOM 2400 C CA . ALA A 1 315 ? 9.711 4.836 31.554 1.00 70.25 315 ALA A CA 1
ATOM 2401 C C . ALA A 1 315 ? 10.532 6.029 31.038 1.00 70.25 315 ALA A C 1
ATOM 2403 O O . ALA A 1 315 ? 10.241 6.630 30.012 1.00 70.25 315 ALA A O 1
ATOM 2404 N N . THR A 1 316 ? 11.646 6.332 31.701 1.00 60.44 316 THR A N 1
ATOM 2405 C CA . THR A 1 316 ? 12.557 7.424 31.312 1.00 60.44 316 THR A CA 1
ATOM 2406 C C . THR A 1 316 ? 13.410 7.128 30.072 1.00 60.44 316 THR A C 1
ATOM 2408 O O . THR A 1 316 ? 14.052 8.036 29.548 1.00 60.44 316 THR A O 1
ATOM 2411 N N . PHE A 1 317 ? 13.429 5.884 29.577 1.00 51.44 317 PHE A N 1
ATOM 2412 C CA . PHE A 1 317 ? 14.184 5.470 28.390 1.00 51.44 317 PHE A CA 1
ATOM 2413 C C . PHE A 1 317 ? 13.304 4.627 27.457 1.00 51.44 317 PHE A C 1
ATOM 2415 O O . PHE A 1 317 ? 12.904 3.523 27.831 1.00 51.44 317 PHE A O 1
ATOM 2422 N N . LEU A 1 318 ? 13.050 5.145 26.247 1.00 57.94 318 LEU A N 1
ATOM 2423 C CA . LEU A 1 318 ? 12.112 4.593 25.251 1.00 57.94 318 LEU A CA 1
ATOM 2424 C C . LEU A 1 318 ? 10.684 4.350 25.806 1.00 57.94 318 LEU A C 1
ATOM 2426 O O . LEU A 1 318 ? 10.253 3.193 25.842 1.00 57.94 318 LEU A O 1
ATOM 2430 N N . PRO A 1 319 ? 9.984 5.407 26.267 1.00 54.31 319 PRO A N 1
ATOM 2431 C CA . PRO A 1 319 ? 8.549 5.353 26.568 1.00 54.31 319 PRO A CA 1
ATOM 2432 C C . PRO A 1 319 ? 7.690 5.169 25.306 1.00 54.31 319 PRO A C 1
ATOM 2434 O O . PRO A 1 319 ? 8.106 5.642 24.223 1.00 54.31 319 PRO A O 1
#

Secondary structure (DSSP, 8-state):
-HHHHHHHHHHT---HHHHHHHHHHHS-GGGHHHHHHHHHHHHHHHHHHHHHHHHHHSSHHHH-TTTS-TTSHHHH-TTHHHHHHHHHHHHHHHHHHTTSPP------SSSSSSTTTGGGSSSS----------S-----GGG-HHHHHHHHHHHHHHHHHHHHHHHHHHHHHS-GGGT-----HHHHHHHHHHHHHHHHHIIIIIHHHHHHHHHHHHHHHHHHHHHHHHHHHHHHHTT--HHHHHHHHHHHHHHHHHHHHHHHHHHHHHHHHTS-HHHHHHHHHHHHHHHHHHHHHHHHHHHHHHHHHHT-TT-SS--

Radius of gyration: 25.23 Å; Cα contacts (8 Å, |Δi|>4): 282; chains: 1; bounding box: 75×43×86 Å

Foldseek 3Di:
DVVVVVVVVLVPPLVLLVQLLVLQLVDDLLCSLVSLLVSQLVVLVCLQVVCVLQVVQFQCCVVPVVVHPQPDPCNVVRRPRSVVVVVVVVVVVVVVVVPDDDSDDPPPDPPPPPPPPVVVPPPPDDDDDDDDDPPPPPDDLCPLPLLVVLLVVLLVLLLVVLLCVLLVVCQQCDDVLLLRVVDDPVLVSVLSNLLSVLSSVCSNPVLSVVCVVQNLVSLLVVLVVVLVVLVVCVSVLSVDDDPSSSVVVSVSSNSNSNSSSSNNSSSLSSNCVSDDSVCSSVSSSVSVVSNSVSSVVRNVVSVVLSVVSSVCVPPPPND

Nearest PDB structures (foldseek):
  5ayn-assembly1_A  TM=6.213E-01  e=2.028E-02  Bdellovibrio bacteriovorus HD100
  6m20-assembly3_C  TM=6.218E-01  e=8.965E-02  Plasmodium falciparum
  6rw3-assembly2_B  TM=5.598E-01  e=5.619E-02  Plasmodium falciparum
  7ckr-assembly1_A  TM=6.575E-01  e=3.641E-01  Homo sapiens
  8hpk-assembly1_A  TM=5.296E-01  e=1.018E-01  Oxalobacter formigenes

Mean predicted aligned error: 10.34 Å

Solvent-accessible surface area (backbone atoms only — not comparable to full-atom values): 17645 Å² total; per-residue (Å²): 110,69,67,60,55,52,50,55,53,57,74,69,64,67,58,65,41,56,53,51,42,51,29,47,66,78,30,57,84,95,40,22,62,57,33,46,24,51,56,55,24,52,51,23,48,45,52,38,50,47,58,47,47,50,58,71,36,37,38,39,28,76,78,36,53,92,82,30,53,84,86,35,74,50,52,80,38,32,58,51,57,31,53,53,53,52,50,52,53,52,51,52,50,56,59,54,55,74,74,59,80,85,80,80,77,78,90,79,81,86,73,77,86,72,59,72,79,65,61,77,79,71,78,88,69,90,85,81,86,83,88,87,79,90,65,84,73,81,70,60,65,87,72,37,57,71,33,48,54,41,40,53,54,46,23,53,54,43,21,51,52,39,15,46,55,43,36,50,57,53,39,39,47,28,49,59,93,60,72,21,68,54,40,52,75,65,55,54,49,48,40,48,33,55,26,18,54,53,38,29,54,40,31,74,54,52,45,54,58,50,38,73,74,48,34,44,68,47,43,29,50,53,29,56,60,57,48,53,64,57,61,67,41,50,70,62,49,61,74,45,63,71,69,62,26,56,53,51,51,35,52,53,49,31,53,51,52,45,34,50,52,47,29,53,52,21,42,50,50,53,40,51,73,59,40,59,76,95,48,31,61,60,53,34,48,54,40,50,52,53,34,49,59,34,39,68,48,14,43,64,51,25,50,49,52,51,57,52,30,55,76,26,71,88,42,97,70,82,68